Protein AF-A0A847JIU9-F1 (afdb_monomer)

Sequence (195 aa):
MNSVSHPELTGSNLGQPSFSEEHGSDPTITIWVDADSLPKDIRPMLIRRAMAKRKYDGVTILVRFVASQNLLEIPGDYLILVQPGEGAADLYIETHAEQNDIAITRDIPLAERLLAHSVNPMNDRGDIFTAENISERRSLRDAMAYMRDSGIAPPSPKGNLRKPSDIKSFADGLEKLIVQSVRSKRRCLENPPRS

Structure (mmCIF, N/CA/C/O backbone):
data_AF-A0A847JIU9-F1
#
_entry.id   AF-A0A847JIU9-F1
#
loop_
_atom_site.group_PDB
_atom_site.id
_atom_site.type_symbol
_atom_site.label_atom_id
_atom_site.label_alt_id
_atom_site.label_comp_id
_atom_site.label_asym_id
_atom_site.label_entity_id
_atom_site.label_seq_id
_atom_site.pdbx_PDB_ins_code
_atom_site.Cartn_x
_atom_site.Cartn_y
_atom_site.Cartn_z
_atom_site.occupancy
_atom_site.B_iso_or_equiv
_atom_site.auth_seq_id
_atom_site.auth_comp_id
_atom_site.auth_asym_id
_atom_site.auth_atom_id
_atom_site.pdbx_PDB_model_num
ATOM 1 N N . MET A 1 1 ? -40.741 -25.363 75.955 1.00 39.75 1 MET A N 1
ATOM 2 C CA . MET A 1 1 ? -39.523 -24.538 75.834 1.00 39.75 1 MET A CA 1
ATOM 3 C C . MET A 1 1 ? -39.593 -23.824 74.492 1.00 39.75 1 MET A C 1
ATOM 5 O O . MET A 1 1 ? -39.586 -24.509 73.486 1.00 39.75 1 MET A O 1
ATOM 9 N N . ASN A 1 2 ? -39.799 -22.502 74.569 1.00 34.88 2 ASN A N 1
ATOM 10 C CA . ASN A 1 2 ? -39.710 -21.390 73.597 1.00 34.88 2 ASN A CA 1
ATOM 11 C C . ASN A 1 2 ? -40.159 -21.612 72.128 1.00 34.88 2 ASN A C 1
ATOM 13 O O . ASN A 1 2 ? -39.635 -22.486 71.455 1.00 34.88 2 ASN A O 1
ATOM 17 N N . SER A 1 3 ? -41.199 -20.913 71.626 1.00 37.75 3 SER A N 1
ATOM 18 C CA . SER A 1 3 ? -41.192 -19.523 71.072 1.00 37.75 3 SER A CA 1
ATOM 19 C C . SER A 1 3 ? -40.270 -19.419 69.835 1.00 37.75 3 SER A C 1
ATOM 21 O O . SER A 1 3 ? -39.114 -19.794 69.946 1.00 37.75 3 SER A O 1
ATOM 23 N N . VAL A 1 4 ? -40.649 -18.952 68.633 1.00 40.97 4 VAL A N 1
ATOM 24 C CA . VAL A 1 4 ? -41.322 -17.693 68.244 1.00 40.97 4 VAL A CA 1
ATOM 25 C C . VAL A 1 4 ? -41.823 -17.781 66.778 1.00 40.97 4 VAL A C 1
ATOM 27 O O . VAL A 1 4 ? -41.317 -18.561 65.978 1.00 40.97 4 VAL A O 1
ATOM 30 N N . SER A 1 5 ? -42.811 -16.941 66.470 1.00 39.19 5 SER A N 1
ATOM 31 C CA . SER A 1 5 ? -43.418 -16.536 65.193 1.00 39.19 5 SER A CA 1
ATOM 32 C C . SER A 1 5 ? -42.488 -16.091 64.031 1.00 39.19 5 SER A C 1
ATOM 34 O O . SER A 1 5 ? -41.332 -15.744 64.236 1.00 39.19 5 SER A O 1
ATOM 36 N N . HIS A 1 6 ? -43.097 -16.057 62.829 1.00 37.53 6 HIS A N 1
ATOM 37 C CA . HIS A 1 6 ? -42.749 -15.459 61.507 1.00 37.53 6 HIS A CA 1
ATOM 38 C C . HIS A 1 6 ? -42.059 -14.062 61.555 1.00 37.53 6 HIS A C 1
ATOM 40 O O . HIS A 1 6 ? -42.196 -13.424 62.600 1.00 37.53 6 HIS A O 1
ATOM 46 N N . PRO A 1 7 ? -41.424 -13.504 60.475 1.00 43.34 7 PRO A N 1
ATOM 47 C CA . PRO A 1 7 ? -41.878 -13.530 59.064 1.00 43.34 7 PRO A CA 1
ATOM 48 C C . PRO A 1 7 ? -40.804 -13.465 57.938 1.00 43.34 7 PRO A C 1
ATOM 50 O O . PRO A 1 7 ? -39.599 -13.522 58.165 1.00 43.34 7 PRO A O 1
ATOM 53 N N . GLU A 1 8 ? -41.322 -13.367 56.706 1.00 38.94 8 GLU A N 1
ATOM 54 C CA . GLU A 1 8 ? -40.678 -13.086 55.417 1.00 38.94 8 GLU A CA 1
ATOM 55 C C . GLU A 1 8 ? -39.525 -12.071 55.461 1.00 38.94 8 GLU A C 1
ATOM 57 O O . GLU A 1 8 ? -39.635 -10.993 56.046 1.00 38.94 8 GLU A O 1
ATOM 62 N N . LEU A 1 9 ? -38.461 -12.374 54.711 1.00 41.31 9 LEU A N 1
ATOM 63 C CA . LEU A 1 9 ? -37.493 -11.387 54.245 1.00 41.31 9 LEU A CA 1
ATOM 64 C C . LEU A 1 9 ? -37.367 -11.490 52.725 1.00 41.31 9 LEU A C 1
ATOM 66 O O . LEU A 1 9 ? -36.702 -12.364 52.171 1.00 41.31 9 LEU A O 1
ATOM 70 N N . THR A 1 10 ? -38.036 -10.546 52.074 1.00 41.38 10 THR A N 1
ATOM 71 C CA . THR A 1 10 ? -37.793 -10.067 50.717 1.00 41.38 10 THR A CA 1
ATOM 72 C C . THR A 1 10 ? -36.315 -9.721 50.535 1.00 41.38 10 THR A C 1
ATOM 74 O O . THR A 1 10 ? -35.844 -8.685 51.003 1.00 41.38 10 THR A O 1
ATOM 77 N N . GLY A 1 11 ? -35.584 -10.598 49.850 1.00 39.41 11 GLY A N 1
ATOM 78 C CA . GLY A 1 11 ? -34.228 -10.350 49.376 1.00 39.41 11 GLY A CA 1
ATOM 79 C C . GLY A 1 11 ? -34.267 -9.721 47.989 1.00 39.41 11 GLY A C 1
ATOM 80 O O . GLY A 1 11 ? -34.476 -10.402 46.990 1.00 39.41 11 GLY A O 1
ATOM 81 N N . SER A 1 12 ? -34.074 -8.410 47.949 1.00 39.12 12 SER A N 1
ATOM 82 C CA . SER A 1 12 ? -33.773 -7.598 46.774 1.00 39.12 12 SER A CA 1
ATOM 83 C C . SER A 1 12 ? -32.672 -8.228 45.913 1.00 39.12 12 SER A C 1
ATOM 85 O O . SER A 1 12 ? -31.503 -8.220 46.302 1.00 39.12 12 SER A O 1
ATOM 87 N N . ASN A 1 13 ? -33.032 -8.739 44.732 1.00 37.09 13 ASN A N 1
ATOM 88 C CA . ASN A 1 13 ? -32.060 -9.072 43.696 1.00 37.09 13 ASN A CA 1
ATOM 89 C C . ASN A 1 13 ? -31.581 -7.756 43.069 1.00 37.09 13 ASN A C 1
ATOM 91 O O . ASN A 1 13 ? -32.227 -7.180 42.193 1.00 37.09 13 ASN A O 1
ATOM 95 N N . LEU A 1 14 ? -30.499 -7.235 43.649 1.00 42.84 14 LEU A N 1
ATOM 96 C CA . LEU A 1 14 ? -29.694 -6.139 43.134 1.00 42.84 14 LEU A CA 1
ATOM 97 C C . LEU A 1 14 ? -29.387 -6.393 41.658 1.00 42.84 14 LEU A C 1
ATOM 99 O O . LEU A 1 14 ? -28.899 -7.462 41.297 1.00 42.84 14 LEU A O 1
ATOM 103 N N . GLY A 1 15 ? -29.700 -5.396 40.830 1.00 37.78 15 GLY A N 1
ATOM 104 C CA . GLY A 1 15 ? -29.506 -5.433 39.391 1.00 37.78 15 GLY A CA 1
ATOM 105 C C . GLY A 1 15 ? -28.130 -5.970 39.025 1.00 37.78 15 GLY A C 1
ATOM 106 O O . GLY A 1 15 ? -27.103 -5.390 39.378 1.00 37.78 15 GLY A O 1
ATOM 107 N N . GLN A 1 16 ? -28.127 -7.077 38.290 1.00 34.22 16 GLN A N 1
ATOM 108 C CA . GLN A 1 16 ? -26.972 -7.445 37.495 1.00 34.22 16 GLN A CA 1
ATOM 109 C C . GLN A 1 16 ? -26.733 -6.302 36.504 1.00 34.22 16 GLN A C 1
ATOM 111 O O . GLN A 1 16 ? -27.664 -5.935 35.782 1.00 34.22 16 GLN A O 1
ATOM 116 N N . PRO A 1 17 ? -25.532 -5.710 36.445 1.00 34.75 17 PRO A N 1
ATOM 117 C CA . PRO A 1 17 ? -25.212 -4.849 35.331 1.00 34.75 17 PRO A CA 1
ATOM 118 C C . PRO A 1 17 ? -25.135 -5.753 34.101 1.00 34.75 17 PRO A C 1
ATOM 120 O O . PRO A 1 17 ? -24.231 -6.578 33.967 1.00 34.75 17 PRO A O 1
ATOM 123 N N . SER A 1 18 ? -26.120 -5.623 33.216 1.00 34.16 18 SER A N 1
ATOM 124 C CA . SER A 1 18 ? -26.058 -6.152 31.861 1.00 34.16 18 SER A CA 1
ATOM 125 C C . SER A 1 18 ? -24.989 -5.369 31.100 1.00 34.16 18 SER A C 1
ATOM 127 O O . SER A 1 18 ? -25.291 -4.442 30.351 1.00 34.16 18 SER A O 1
ATOM 129 N N . PHE A 1 19 ? -23.723 -5.710 31.323 1.00 33.06 19 PHE A N 1
ATOM 130 C CA . PHE A 1 19 ? -22.672 -5.404 30.367 1.00 33.06 19 PHE A CA 1
ATOM 131 C C . PHE A 1 19 ? -22.804 -6.421 29.240 1.00 33.06 19 PHE A C 1
ATOM 133 O O . PHE A 1 19 ? -22.197 -7.488 29.250 1.00 33.06 19 PHE A O 1
ATOM 140 N N . SER A 1 20 ? -23.653 -6.094 28.271 1.00 35.84 20 SER A N 1
ATOM 141 C CA . SER A 1 20 ? -23.476 -6.589 26.915 1.00 35.84 20 SER A CA 1
ATOM 142 C C . SER A 1 20 ? -22.189 -5.960 26.381 1.00 35.84 20 SER A C 1
ATOM 144 O O . SER A 1 20 ? -22.215 -4.909 25.741 1.00 35.84 20 SER A O 1
ATOM 146 N N . GLU A 1 21 ? -21.046 -6.561 26.714 1.00 39.22 21 GLU A N 1
ATOM 147 C CA . GLU A 1 21 ? -19.808 -6.348 25.974 1.00 39.22 21 GLU A CA 1
ATOM 148 C C . GLU A 1 21 ? -19.991 -6.982 24.596 1.00 39.22 21 GLU A C 1
ATOM 150 O O . GLU A 1 21 ? -19.596 -8.115 24.330 1.00 39.22 21 GLU A O 1
ATOM 155 N N . GLU A 1 22 ? -20.619 -6.231 23.694 1.00 40.66 22 GLU A N 1
ATOM 156 C CA . GLU A 1 22 ? -20.353 -6.409 22.279 1.00 40.66 22 GLU A CA 1
ATOM 157 C C . GLU A 1 22 ? -18.907 -5.969 22.043 1.00 40.66 22 GLU A C 1
ATOM 159 O O . GLU A 1 22 ? -18.617 -4.814 21.735 1.00 40.66 22 GLU A O 1
ATOM 164 N N . HIS A 1 23 ? -17.963 -6.891 22.229 1.00 40.72 23 HIS A N 1
ATOM 165 C CA . HIS A 1 23 ? -16.624 -6.753 21.672 1.00 40.72 23 HIS A CA 1
ATOM 166 C C . HIS A 1 23 ? -16.714 -6.912 20.150 1.00 40.72 23 HIS A C 1
ATOM 168 O O . HIS A 1 23 ? -16.266 -7.902 19.574 1.00 40.72 23 HIS A O 1
ATOM 174 N N . GLY A 1 24 ? -17.321 -5.922 19.491 1.00 50.91 24 GLY A N 1
ATOM 175 C CA . GLY A 1 24 ? -17.112 -5.697 18.072 1.00 50.91 24 GLY A CA 1
ATOM 176 C C . GLY A 1 24 ? -15.619 -5.478 17.872 1.00 50.91 24 GLY A C 1
ATOM 177 O O . GLY A 1 24 ? -15.030 -4.601 18.501 1.00 50.91 24 GLY A O 1
ATOM 178 N N . SER A 1 25 ? -14.989 -6.325 17.060 1.00 72.38 25 SER A N 1
ATOM 179 C CA . SER A 1 25 ? -13.581 -6.191 16.692 1.00 72.38 25 SER A CA 1
ATOM 180 C C . SER A 1 25 ? -13.276 -4.743 16.310 1.00 72.38 25 SER A C 1
ATOM 182 O O . SER A 1 25 ? -13.985 -4.185 15.468 1.00 72.38 25 SER A O 1
ATOM 184 N N . ASP A 1 26 ? -12.239 -4.150 16.915 1.00 81.94 26 ASP A N 1
ATOM 185 C CA . ASP 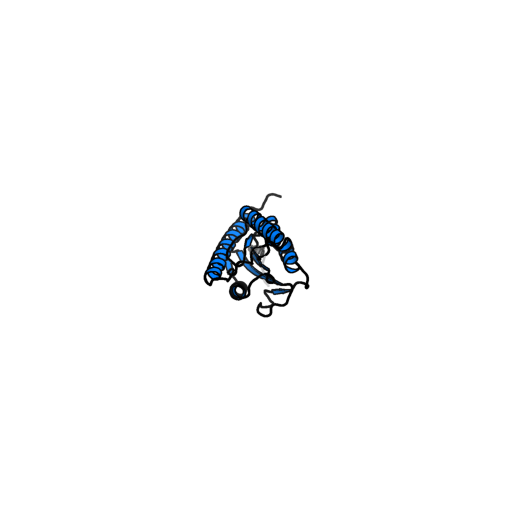A 1 26 ? -11.808 -2.786 16.600 1.00 81.94 26 ASP A CA 1
ATOM 186 C C . ASP A 1 26 ? -11.764 -2.584 15.073 1.00 81.94 26 ASP A C 1
ATOM 188 O O . ASP A 1 26 ? -11.176 -3.416 14.363 1.00 81.94 26 ASP A O 1
ATOM 192 N N . PRO A 1 27 ? -12.350 -1.495 14.541 1.00 92.69 27 PRO A N 1
ATOM 193 C CA . PRO A 1 27 ? -12.358 -1.266 13.108 1.00 92.69 27 PRO A CA 1
ATOM 194 C C . PRO A 1 27 ? -10.926 -1.233 12.591 1.00 92.69 27 PRO A C 1
ATOM 196 O O . PRO A 1 27 ? -10.038 -0.633 13.201 1.00 92.69 27 PRO A O 1
ATOM 199 N N . THR A 1 28 ? -10.696 -1.900 11.468 1.00 95.50 28 THR A N 1
ATOM 200 C CA . THR A 1 28 ? -9.354 -2.108 10.929 1.00 95.50 28 THR A CA 1
ATOM 201 C C . THR A 1 28 ? -9.274 -1.625 9.484 1.00 95.50 28 THR A C 1
ATOM 203 O O . THR A 1 28 ? -10.255 -1.691 8.742 1.00 95.50 28 THR A O 1
ATOM 206 N N . ILE A 1 29 ? -8.103 -1.106 9.119 1.00 97.31 29 ILE A N 1
ATOM 207 C CA . ILE A 1 29 ? -7.673 -0.842 7.744 1.00 97.31 29 ILE A CA 1
ATOM 208 C C . ILE A 1 29 ? -6.397 -1.641 7.515 1.00 97.31 29 ILE A C 1
ATOM 210 O O . ILE A 1 29 ? -5.443 -1.538 8.297 1.00 97.31 29 ILE A O 1
ATOM 214 N N . THR A 1 30 ? -6.366 -2.409 6.435 1.00 98.12 30 THR A N 1
ATOM 215 C CA . THR A 1 30 ? -5.182 -3.157 6.024 1.00 98.12 30 THR A CA 1
ATOM 216 C C . THR A 1 30 ? -4.451 -2.409 4.915 1.00 98.12 30 THR A C 1
ATOM 218 O O . THR A 1 30 ? -5.036 -1.961 3.933 1.00 98.12 30 THR A O 1
ATOM 221 N N . ILE A 1 31 ? -3.140 -2.260 5.084 1.00 98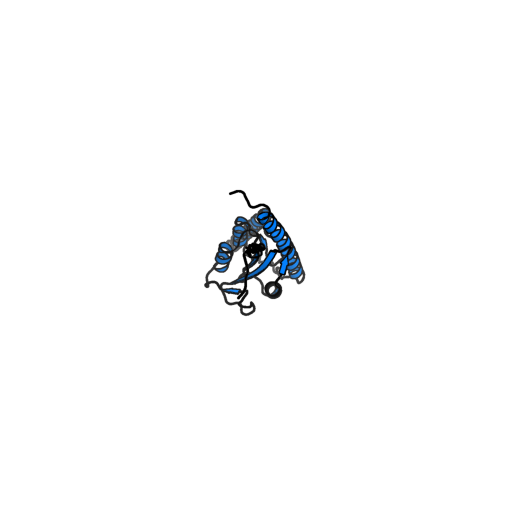.31 31 ILE A N 1
ATOM 222 C CA . ILE A 1 31 ? -2.211 -1.840 4.041 1.00 98.31 31 ILE A CA 1
ATOM 223 C C . ILE A 1 31 ? -1.678 -3.113 3.384 1.00 98.31 31 ILE A C 1
ATOM 225 O O . ILE A 1 31 ? -0.809 -3.793 3.940 1.00 98.31 31 ILE A O 1
ATOM 229 N N . TRP A 1 32 ? -2.206 -3.422 2.209 1.00 98.50 32 TRP A N 1
ATOM 230 C CA . TRP A 1 32 ? -1.764 -4.504 1.343 1.00 98.50 32 TRP A CA 1
ATOM 231 C C . TRP A 1 32 ? -0.548 -4.058 0.540 1.00 98.50 32 TRP A C 1
ATOM 233 O O . TRP A 1 32 ? -0.571 -3.028 -0.126 1.00 98.50 32 TRP A O 1
ATOM 243 N N . VAL A 1 33 ? 0.540 -4.812 0.608 1.00 98.06 33 VAL A N 1
ATOM 244 C CA . VAL A 1 33 ? 1.786 -4.495 -0.087 1.00 98.06 33 VAL A CA 1
ATOM 245 C C . VAL A 1 33 ? 2.062 -5.597 -1.094 1.00 98.06 33 VAL A C 1
ATOM 247 O O . VAL A 1 33 ? 2.389 -6.713 -0.698 1.00 98.06 33 VAL A O 1
ATOM 250 N N . ASP A 1 34 ? 1.972 -5.274 -2.382 1.00 96.81 34 ASP A N 1
ATOM 251 C CA . ASP A 1 34 ? 2.469 -6.127 -3.461 1.00 96.81 34 ASP A CA 1
ATOM 252 C C . ASP A 1 34 ? 4.003 -6.134 -3.392 1.00 96.81 34 ASP A C 1
ATOM 254 O O . ASP A 1 34 ? 4.698 -5.206 -3.821 1.00 96.81 34 ASP A O 1
ATOM 258 N N . ALA A 1 35 ? 4.539 -7.165 -2.743 1.00 93.81 35 ALA A N 1
ATOM 259 C CA . ALA A 1 35 ? 5.955 -7.256 -2.439 1.00 93.81 35 ALA A CA 1
ATOM 260 C C . ALA A 1 35 ? 6.784 -7.752 -3.634 1.00 93.81 35 ALA A C 1
ATOM 262 O O . ALA A 1 35 ? 8.003 -7.542 -3.643 1.00 93.81 35 ALA A O 1
ATOM 263 N N . ASP A 1 36 ? 6.140 -8.329 -4.652 1.00 89.38 36 ASP A N 1
ATOM 264 C CA . ASP A 1 36 ? 6.787 -8.736 -5.901 1.00 89.38 36 ASP A CA 1
ATOM 265 C C . ASP A 1 36 ? 7.152 -7.504 -6.743 1.00 89.38 36 ASP A C 1
ATOM 267 O O . ASP A 1 36 ? 8.227 -7.458 -7.352 1.00 89.38 36 ASP A O 1
ATOM 271 N N . SER A 1 37 ? 6.329 -6.447 -6.701 1.00 86.75 37 SER A N 1
ATOM 272 C CA . SER A 1 37 ? 6.648 -5.178 -7.362 1.00 86.75 37 SER A CA 1
ATOM 273 C C . SER A 1 37 ? 7.385 -4.165 -6.471 1.00 86.75 37 SER A C 1
ATOM 275 O O . SER A 1 37 ? 7.972 -3.215 -6.998 1.00 86.75 37 SER A O 1
ATOM 277 N N . LEU A 1 38 ? 7.452 -4.338 -5.147 1.00 90.31 38 LEU A N 1
ATOM 278 C CA . LEU A 1 38 ? 8.038 -3.334 -4.248 1.00 90.31 38 LEU A CA 1
ATOM 279 C C . LEU A 1 38 ? 9.587 -3.312 -4.244 1.00 90.31 38 LEU A C 1
ATOM 281 O O . LEU A 1 38 ? 10.224 -4.329 -3.937 1.00 90.31 38 LEU A O 1
ATOM 285 N N . PRO A 1 39 ? 10.234 -2.145 -4.445 1.00 89.62 39 PRO A N 1
ATOM 286 C CA . PRO A 1 39 ? 11.687 -2.025 -4.328 1.00 89.62 39 PRO A CA 1
ATOM 287 C C . PRO A 1 39 ? 12.237 -2.242 -2.918 1.00 89.62 39 PRO A C 1
ATOM 289 O O . PRO A 1 39 ? 11.610 -1.906 -1.913 1.00 89.62 39 PRO A O 1
ATOM 292 N N . LYS A 1 40 ? 13.469 -2.757 -2.856 1.00 88.69 40 LYS A N 1
ATOM 293 C CA . LYS A 1 40 ? 14.130 -3.176 -1.609 1.00 88.69 40 LYS A CA 1
ATOM 294 C C . LYS A 1 40 ? 14.320 -2.058 -0.588 1.00 88.69 40 LYS A C 1
ATOM 296 O O . LYS A 1 40 ? 14.337 -2.330 0.603 1.00 88.69 40 LYS A O 1
ATOM 301 N N . ASP A 1 41 ? 14.468 -0.818 -1.031 1.00 89.25 41 ASP A N 1
ATOM 302 C CA . ASP A 1 41 ? 14.795 0.312 -0.163 1.00 89.25 41 ASP A CA 1
ATOM 303 C C . ASP A 1 41 ? 13.582 0.868 0.612 1.00 89.25 41 ASP A C 1
ATOM 305 O O . ASP A 1 41 ? 13.753 1.448 1.682 1.00 89.25 41 ASP A O 1
ATOM 309 N N . ILE A 1 42 ? 12.355 0.614 0.137 1.00 91.50 42 ILE A N 1
ATOM 310 C CA . ILE A 1 42 ? 11.111 0.987 0.835 1.00 91.50 42 ILE A CA 1
ATOM 311 C C . ILE A 1 42 ? 10.686 -0.086 1.854 1.00 91.50 42 ILE A C 1
ATOM 313 O O . ILE A 1 42 ? 10.058 0.232 2.870 1.00 91.50 42 ILE A O 1
ATOM 317 N N . ARG A 1 43 ? 11.075 -1.354 1.637 1.00 92.88 43 ARG A N 1
ATOM 318 C CA . ARG A 1 43 ? 10.712 -2.495 2.503 1.00 92.88 43 ARG A CA 1
ATOM 319 C C . ARG A 1 43 ? 10.998 -2.246 3.992 1.00 92.88 43 ARG A C 1
ATOM 321 O O . ARG A 1 43 ? 10.070 -2.431 4.778 1.00 92.88 43 ARG A O 1
ATOM 328 N N . PRO A 1 44 ? 12.183 -1.756 4.421 1.00 93.94 44 PRO A N 1
ATOM 329 C CA . PRO A 1 44 ? 12.472 -1.551 5.843 1.00 93.94 44 PRO A CA 1
ATOM 330 C C . PRO A 1 44 ? 11.502 -0.585 6.530 1.00 93.94 44 PRO A C 1
ATOM 332 O O . PRO A 1 44 ? 11.169 -0.763 7.703 1.00 93.94 44 PRO A O 1
ATOM 335 N N . MET A 1 45 ? 11.031 0.435 5.808 1.00 94.31 45 MET A N 1
ATOM 336 C CA . MET A 1 45 ? 10.081 1.407 6.343 1.00 94.31 45 MET A CA 1
ATOM 337 C C . MET A 1 45 ? 8.706 0.768 6.577 1.00 94.31 45 MET A C 1
ATOM 339 O O . MET A 1 45 ? 8.111 0.961 7.639 1.00 94.31 45 MET A O 1
ATOM 343 N N . LEU A 1 46 ? 8.220 -0.022 5.614 1.00 95.88 46 LEU A N 1
ATOM 344 C CA . LEU A 1 46 ? 6.948 -0.735 5.734 1.00 95.88 46 LEU A CA 1
ATOM 345 C C . LEU A 1 46 ? 7.017 -1.854 6.780 1.00 95.88 46 LEU A C 1
ATOM 347 O O . LEU A 1 46 ? 6.078 -1.993 7.554 1.00 95.88 46 LEU A O 1
ATOM 351 N N . ILE A 1 47 ? 8.136 -2.584 6.878 1.00 95.88 47 ILE A N 1
ATOM 352 C CA . ILE A 1 47 ? 8.353 -3.604 7.919 1.00 95.88 47 ILE A CA 1
ATOM 353 C C . ILE A 1 47 ? 8.298 -2.953 9.302 1.00 95.88 47 ILE A C 1
ATOM 355 O O . ILE A 1 47 ? 7.558 -3.404 10.174 1.00 95.88 47 ILE A O 1
ATOM 359 N N . ARG A 1 48 ? 9.005 -1.832 9.500 1.00 95.50 48 ARG A N 1
ATOM 360 C CA . ARG A 1 48 ? 8.946 -1.081 10.763 1.00 95.50 48 ARG A CA 1
ATOM 361 C C . ARG A 1 48 ? 7.520 -0.642 11.094 1.00 95.50 48 ARG A C 1
ATOM 363 O O . ARG A 1 48 ? 7.126 -0.692 12.256 1.00 95.50 48 ARG A O 1
ATOM 370 N N . ARG A 1 49 ? 6.746 -0.211 10.091 1.00 95.12 49 ARG A N 1
ATOM 371 C CA . ARG A 1 49 ? 5.335 0.150 10.278 1.00 95.12 49 ARG A CA 1
ATOM 372 C C . ARG A 1 49 ? 4.471 -1.068 10.617 1.00 95.12 49 ARG A C 1
ATOM 374 O O . ARG A 1 49 ? 3.633 -0.941 11.495 1.00 95.12 49 ARG A O 1
ATOM 381 N N . ALA A 1 50 ? 4.703 -2.223 9.996 1.00 95.38 50 ALA A N 1
ATOM 382 C CA . ALA A 1 50 ? 3.999 -3.473 10.292 1.00 95.38 50 ALA A CA 1
ATOM 383 C C . ALA A 1 50 ? 4.213 -3.929 11.745 1.00 95.38 50 ALA A C 1
ATOM 385 O O . ALA A 1 50 ? 3.274 -4.341 12.424 1.00 95.38 50 ALA A O 1
ATOM 386 N N . MET A 1 51 ? 5.447 -3.792 12.234 1.00 94.62 51 MET A N 1
ATOM 387 C CA . MET A 1 51 ? 5.822 -4.126 13.610 1.00 94.62 51 MET A CA 1
ATOM 388 C C . MET A 1 51 ? 5.276 -3.129 14.637 1.00 94.62 51 MET A C 1
ATOM 390 O O . MET A 1 51 ? 4.990 -3.490 15.779 1.00 94.62 51 MET A O 1
ATOM 394 N N . ALA A 1 52 ? 5.113 -1.867 14.243 1.00 91.75 52 ALA A N 1
ATOM 395 C CA . ALA A 1 52 ? 4.539 -0.838 15.091 1.00 91.75 52 ALA A CA 1
ATOM 396 C C . ALA A 1 52 ? 3.008 -0.900 15.036 1.00 91.75 52 ALA A C 1
ATOM 398 O O . ALA A 1 52 ? 2.388 -0.270 14.181 1.00 91.75 52 ALA A O 1
ATOM 399 N N . LYS A 1 53 ? 2.384 -1.607 15.987 1.00 85.88 53 LYS A N 1
ATOM 400 C CA . LYS A 1 53 ? 0.925 -1.552 16.164 1.00 85.88 53 LYS A CA 1
ATOM 401 C C . LYS A 1 53 ? 0.496 -0.097 16.368 1.00 85.88 53 LYS A C 1
ATOM 403 O O . LYS A 1 53 ? 0.874 0.532 17.356 1.00 85.88 53 LYS A O 1
ATOM 408 N N . ARG A 1 54 ? -0.272 0.442 15.421 1.00 90.88 54 ARG A N 1
ATOM 409 C CA . ARG A 1 54 ? -0.757 1.825 15.442 1.00 90.88 54 ARG A CA 1
ATOM 410 C C . ARG A 1 54 ? -2.269 1.854 15.327 1.00 90.88 54 ARG A C 1
ATOM 412 O O . ARG A 1 54 ? -2.857 1.091 14.561 1.00 90.88 54 ARG A O 1
ATOM 419 N N . LYS A 1 55 ? -2.865 2.781 16.069 1.00 92.81 55 LYS A N 1
ATOM 420 C CA . LYS A 1 55 ? -4.267 3.153 15.942 1.00 92.81 55 LYS A CA 1
ATOM 421 C C . LYS A 1 55 ? -4.363 4.619 15.546 1.00 92.81 55 LYS A C 1
ATOM 423 O O . LYS A 1 55 ? -3.579 5.437 16.022 1.00 92.81 55 LYS A O 1
ATOM 428 N N . TYR A 1 56 ? -5.326 4.922 14.695 1.00 93.88 56 TYR A N 1
ATOM 429 C CA . TYR A 1 56 ? -5.653 6.261 14.234 1.00 93.88 56 TYR A CA 1
ATOM 430 C C . TYR A 1 56 ? -7.130 6.475 14.505 1.00 93.88 56 TYR A C 1
ATOM 432 O O . TYR A 1 56 ? -7.961 5.781 13.926 1.00 93.88 56 TYR A O 1
ATOM 440 N N . ASP A 1 57 ? -7.456 7.381 15.424 1.00 91.38 57 ASP A N 1
ATOM 441 C CA . ASP A 1 57 ? -8.841 7.679 15.797 1.00 91.38 57 ASP A CA 1
ATOM 442 C C . ASP A 1 57 ? -9.687 6.426 16.114 1.00 91.38 57 ASP A C 1
ATOM 444 O O . ASP A 1 57 ? -10.835 6.307 15.694 1.00 91.38 57 ASP A O 1
ATOM 448 N N . GLY A 1 58 ? -9.094 5.459 16.822 1.00 92.12 58 GLY A N 1
ATOM 449 C CA . GLY A 1 58 ? -9.738 4.187 17.173 1.00 92.12 58 GLY A CA 1
ATOM 450 C C . GLY A 1 58 ? -9.673 3.097 16.094 1.00 92.12 58 GLY A C 1
ATOM 451 O O . GLY A 1 58 ? -9.976 1.949 16.396 1.00 92.12 58 GLY A O 1
ATOM 452 N N . VAL A 1 59 ? -9.212 3.408 14.878 1.00 95.06 59 VAL A N 1
ATOM 453 C CA . VAL A 1 59 ? -9.033 2.438 13.786 1.00 95.06 59 VAL A CA 1
ATOM 454 C C . VAL A 1 59 ? -7.633 1.831 13.833 1.00 95.06 59 VAL A C 1
ATOM 456 O O . VAL A 1 59 ? -6.634 2.552 13.828 1.00 95.06 59 VAL A O 1
ATOM 459 N N . THR A 1 60 ? -7.541 0.505 13.862 1.00 96.19 60 THR A N 1
ATOM 460 C CA . THR A 1 60 ? -6.270 -0.228 13.823 1.00 96.19 60 THR A CA 1
ATOM 461 C C . THR A 1 60 ? -5.722 -0.278 12.401 1.00 96.19 60 THR A C 1
ATOM 463 O O . THR A 1 60 ? -6.456 -0.559 11.458 1.00 96.19 60 THR A O 1
ATOM 466 N N . ILE A 1 61 ? -4.418 -0.038 12.242 1.00 96.75 61 ILE A N 1
ATOM 467 C CA . ILE A 1 61 ? -3.733 -0.179 10.953 1.00 96.75 61 ILE A CA 1
ATOM 468 C C . ILE A 1 61 ? -2.918 -1.466 10.953 1.00 96.75 61 ILE A C 1
ATOM 470 O O . ILE A 1 61 ? -2.011 -1.634 11.773 1.00 96.75 61 ILE A O 1
ATOM 474 N N . LEU A 1 62 ? -3.221 -2.356 10.013 1.00 97.00 62 LEU A N 1
ATOM 475 C CA . LEU A 1 62 ? -2.434 -3.553 9.736 1.00 97.00 62 LEU A CA 1
ATOM 476 C C . LEU A 1 62 ? -1.611 -3.351 8.468 1.00 97.00 62 LEU A C 1
ATOM 478 O O . LEU A 1 62 ? -1.998 -2.609 7.575 1.00 97.00 62 LEU A O 1
ATOM 482 N N . VAL A 1 63 ? -0.471 -4.029 8.380 1.00 97.69 63 VAL A N 1
ATOM 483 C CA . VAL A 1 63 ? 0.328 -4.102 7.151 1.00 97.69 63 VAL A CA 1
ATOM 484 C C . VAL A 1 63 ? 0.526 -5.573 6.817 1.00 97.69 63 VAL A C 1
ATOM 486 O O . VAL A 1 63 ? 0.874 -6.367 7.701 1.00 97.69 63 VAL A O 1
ATOM 489 N N . ARG A 1 64 ? 0.274 -5.937 5.560 1.00 97.94 64 ARG A N 1
ATOM 490 C CA . ARG A 1 64 ? 0.433 -7.293 5.033 1.00 97.94 64 ARG A CA 1
ATOM 491 C C . ARG A 1 64 ? 1.169 -7.239 3.707 1.00 97.94 64 ARG A C 1
ATOM 493 O O . ARG A 1 64 ? 0.744 -6.554 2.784 1.00 97.94 64 ARG A O 1
ATOM 500 N N . PHE A 1 65 ? 2.278 -7.957 3.633 1.00 98.06 65 PHE A N 1
ATOM 501 C CA . PHE A 1 65 ? 3.043 -8.151 2.414 1.00 98.06 65 PHE A CA 1
ATOM 502 C C . PHE A 1 65 ? 2.539 -9.400 1.718 1.00 98.06 65 PHE A C 1
ATOM 504 O O . PHE A 1 65 ? 2.408 -10.434 2.361 1.00 98.06 65 PHE A O 1
ATOM 511 N N . VAL A 1 66 ? 2.280 -9.311 0.422 1.00 97.81 66 VAL A N 1
ATOM 512 C CA . VAL A 1 66 ? 1.854 -10.438 -0.404 1.00 97.81 66 VAL A CA 1
ATOM 513 C C . VAL A 1 66 ? 2.929 -10.670 -1.455 1.00 97.81 66 VAL A C 1
ATOM 515 O O . VAL A 1 66 ? 3.319 -9.733 -2.151 1.00 97.81 66 VAL A O 1
ATOM 518 N N . ALA A 1 67 ? 3.443 -11.894 -1.532 1.00 95.62 67 ALA A N 1
ATOM 519 C CA . ALA A 1 67 ? 4.516 -12.258 -2.453 1.00 95.62 67 ALA A CA 1
ATOM 520 C C . ALA A 1 67 ? 4.301 -13.669 -3.001 1.00 95.62 67 ALA A C 1
ATOM 522 O O . ALA A 1 67 ? 3.877 -14.561 -2.263 1.00 95.62 67 ALA A O 1
ATOM 523 N N . SER A 1 68 ? 4.650 -13.890 -4.267 1.00 93.12 68 SER A N 1
ATOM 524 C CA . SER A 1 68 ? 4.699 -15.226 -4.885 1.00 93.12 68 SER A CA 1
ATOM 525 C C . SER A 1 68 ? 5.991 -15.989 -4.569 1.00 93.12 68 SER A C 1
ATOM 527 O O . SER A 1 68 ? 6.117 -17.178 -4.866 1.00 93.12 68 SER A O 1
ATOM 529 N N . GLN A 1 69 ? 6.967 -15.310 -3.959 1.00 89.56 69 GLN A N 1
ATOM 530 C CA . GLN A 1 69 ? 8.251 -15.869 -3.546 1.00 89.56 69 GLN A CA 1
ATOM 531 C C . GLN A 1 69 ? 8.554 -15.519 -2.091 1.00 89.56 69 GLN A C 1
ATOM 533 O O . GLN A 1 69 ? 8.139 -14.482 -1.577 1.00 89.56 69 GLN A O 1
ATOM 538 N N . ASN A 1 70 ? 9.310 -16.386 -1.416 1.00 87.38 70 ASN A N 1
ATOM 539 C CA . ASN A 1 70 ? 9.680 -16.151 -0.026 1.00 87.38 70 ASN A CA 1
ATOM 540 C C . ASN A 1 70 ? 10.698 -15.001 0.077 1.00 87.38 70 ASN A C 1
ATOM 542 O O . ASN A 1 70 ? 11.792 -15.074 -0.486 1.00 87.38 70 ASN A O 1
ATOM 546 N N . LEU A 1 71 ? 10.337 -13.955 0.820 1.00 88.69 71 LEU A N 1
ATOM 547 C CA . LEU A 1 71 ? 11.155 -12.769 1.062 1.00 88.69 71 LEU A CA 1
ATOM 548 C C . LEU A 1 71 ? 11.663 -12.791 2.505 1.00 88.69 71 LEU A C 1
ATOM 550 O O . LEU A 1 71 ? 10.990 -12.308 3.412 1.00 88.69 71 LEU A O 1
ATOM 554 N N . LEU A 1 72 ? 12.857 -13.354 2.709 1.00 90.00 72 LEU A N 1
ATOM 555 C CA . LEU A 1 72 ? 13.425 -13.634 4.037 1.00 90.00 72 LEU A CA 1
ATOM 556 C C . LEU A 1 72 ? 13.602 -12.391 4.923 1.00 90.00 72 LEU A C 1
ATOM 558 O O . LEU A 1 72 ? 13.669 -12.516 6.143 1.00 90.00 72 LEU A O 1
ATOM 562 N N . GLU A 1 73 ? 13.698 -11.196 4.338 1.00 92.50 73 GLU A N 1
ATOM 563 C CA . GLU A 1 73 ? 13.773 -9.952 5.105 1.00 92.50 73 GLU A CA 1
ATOM 564 C C . GLU A 1 73 ? 12.434 -9.520 5.730 1.00 92.50 73 GLU A C 1
ATOM 566 O O . GLU A 1 73 ? 12.431 -8.662 6.615 1.00 92.50 73 GLU A O 1
ATOM 571 N N . ILE A 1 74 ? 11.305 -10.079 5.280 1.00 93.38 74 ILE A N 1
ATOM 572 C CA . ILE A 1 74 ? 9.972 -9.779 5.808 1.00 93.38 74 ILE A CA 1
ATOM 573 C C . ILE A 1 74 ? 9.627 -10.835 6.866 1.00 93.38 74 ILE A C 1
ATOM 575 O O . ILE A 1 74 ? 9.588 -12.023 6.546 1.00 93.38 74 ILE A O 1
ATOM 579 N N . PRO A 1 75 ? 9.345 -10.445 8.124 1.00 94.44 75 PRO A N 1
ATOM 580 C CA . PRO A 1 75 ? 8.942 -11.410 9.141 1.00 94.44 75 PRO A CA 1
ATOM 581 C C . PRO A 1 75 ? 7.653 -12.145 8.749 1.00 94.44 75 PRO A C 1
ATOM 583 O O . PRO A 1 75 ? 6.712 -11.522 8.251 1.00 94.44 75 PRO A O 1
ATOM 586 N N . GLY A 1 76 ? 7.599 -13.452 9.027 1.00 93.69 76 GLY A N 1
ATOM 587 C CA . GLY A 1 76 ? 6.505 -14.337 8.608 1.00 93.69 76 GLY A CA 1
ATOM 588 C C . GLY A 1 76 ? 5.112 -13.877 9.046 1.00 93.69 76 GLY A C 1
ATOM 589 O O . GLY A 1 76 ? 4.172 -13.980 8.270 1.00 93.69 76 GLY A O 1
ATOM 590 N N . ASP A 1 77 ? 4.988 -13.262 10.225 1.00 93.69 77 ASP A N 1
ATOM 591 C CA . ASP A 1 77 ? 3.710 -12.743 10.745 1.00 93.69 77 ASP A CA 1
ATOM 592 C C . ASP A 1 77 ? 3.091 -11.628 9.879 1.00 93.69 77 ASP A C 1
ATOM 594 O O . ASP A 1 77 ? 1.905 -11.310 10.007 1.00 93.69 77 ASP A O 1
ATOM 598 N N . TYR A 1 78 ? 3.890 -11.006 9.007 1.00 96.19 78 TYR A N 1
ATOM 599 C CA . TYR A 1 78 ? 3.453 -9.952 8.090 1.00 96.19 78 TYR A CA 1
ATOM 600 C C . TYR A 1 78 ? 3.498 -10.385 6.624 1.00 96.19 78 TYR A C 1
ATOM 602 O O . TYR A 1 78 ? 3.033 -9.621 5.778 1.00 96.19 78 TYR A O 1
ATOM 610 N N . LEU A 1 79 ? 4.052 -11.562 6.321 1.00 97.00 79 LEU A N 1
ATOM 611 C CA . LEU A 1 79 ? 4.205 -12.084 4.967 1.00 97.00 79 LEU A CA 1
ATOM 612 C C . LEU A 1 79 ? 3.129 -13.128 4.668 1.00 97.00 79 LEU A C 1
ATOM 614 O O . LEU A 1 79 ? 3.040 -14.169 5.310 1.00 97.00 79 LEU A O 1
ATOM 618 N N . ILE A 1 80 ? 2.365 -12.871 3.620 1.00 97.50 80 ILE A N 1
ATOM 619 C CA . ILE A 1 80 ? 1.449 -13.814 3.001 1.00 97.50 80 ILE A CA 1
ATOM 620 C C . ILE A 1 80 ? 2.144 -14.343 1.752 1.00 97.50 80 ILE A C 1
ATOM 622 O O . ILE A 1 80 ? 2.301 -13.635 0.754 1.00 97.50 80 ILE A O 1
ATOM 626 N N . LEU A 1 81 ? 2.583 -15.594 1.833 1.00 96.50 81 LEU A N 1
ATOM 627 C CA . LEU A 1 81 ? 3.178 -16.298 0.708 1.00 96.50 81 LEU A CA 1
ATOM 628 C C . LEU A 1 81 ? 2.065 -16.971 -0.100 1.00 96.50 81 LEU A C 1
ATOM 630 O O . LEU A 1 81 ? 1.399 -17.880 0.397 1.00 96.50 81 LEU A O 1
ATOM 634 N N . VAL A 1 82 ? 1.863 -16.520 -1.335 1.00 95.75 82 VAL A N 1
ATOM 635 C CA . VAL A 1 82 ? 0.908 -17.133 -2.267 1.00 95.75 82 VAL A CA 1
ATOM 636 C C . VAL A 1 82 ? 1.600 -18.188 -3.124 1.00 95.75 82 VAL A C 1
ATOM 638 O O . VAL A 1 82 ? 2.829 -18.247 -3.189 1.00 95.75 82 VAL A O 1
ATOM 641 N N . GLN A 1 83 ? 0.816 -19.048 -3.780 1.00 91.25 83 GLN A N 1
ATOM 642 C CA . GLN A 1 83 ? 1.392 -20.022 -4.704 1.00 91.25 83 GLN A CA 1
ATOM 643 C C . GLN A 1 83 ? 2.140 -19.305 -5.841 1.00 91.25 83 GLN A C 1
ATOM 645 O O . GLN A 1 83 ? 1.634 -18.301 -6.351 1.00 91.25 83 GLN A O 1
ATOM 650 N N . PRO A 1 84 ? 3.315 -19.808 -6.261 1.00 85.12 84 PRO A N 1
ATOM 651 C CA . PRO A 1 84 ? 4.046 -19.234 -7.380 1.00 85.12 84 PRO A CA 1
ATOM 652 C C . PRO A 1 84 ? 3.194 -19.212 -8.652 1.00 85.12 84 PRO A C 1
ATOM 654 O O . PRO A 1 84 ? 2.681 -20.243 -9.086 1.00 85.12 84 PRO A O 1
ATOM 657 N N . GLY A 1 85 ? 3.063 -18.035 -9.255 1.00 83.12 85 GLY A N 1
ATOM 658 C CA . GLY A 1 85 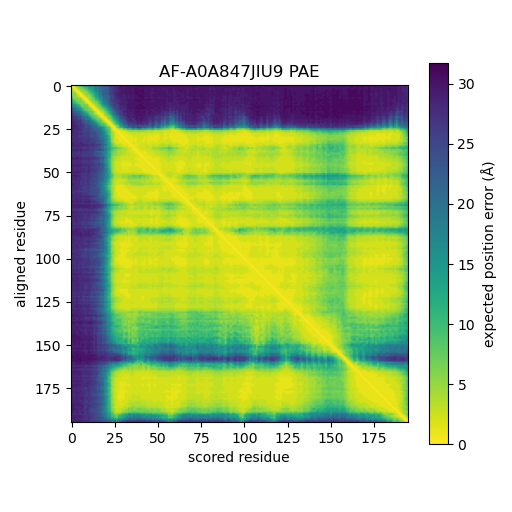? 2.288 -17.827 -10.471 1.00 83.12 85 GLY A CA 1
ATOM 659 C C . GLY A 1 85 ? 2.268 -16.354 -10.855 1.00 83.12 85 GLY A C 1
ATOM 660 O O . GLY A 1 85 ? 2.315 -15.477 -9.990 1.00 83.12 85 GLY A O 1
ATOM 661 N N . GLU A 1 86 ? 2.218 -16.078 -12.155 1.00 84.12 86 GLU A N 1
ATOM 662 C CA . GLU A 1 86 ? 2.061 -14.713 -12.655 1.00 84.12 86 GLU A CA 1
ATOM 663 C C . GLU A 1 86 ? 0.739 -14.124 -12.139 1.00 84.12 86 GLU A C 1
ATOM 665 O O . GLU A 1 86 ? -0.309 -14.758 -12.238 1.00 84.12 86 GLU A O 1
ATOM 670 N N . GLY A 1 87 ? 0.797 -12.941 -11.523 1.00 87.88 87 GLY A N 1
ATOM 671 C CA . GLY A 1 87 ? -0.381 -12.272 -10.958 1.00 87.88 87 GLY A CA 1
ATOM 672 C C . GLY A 1 87 ? -0.986 -12.939 -9.714 1.00 87.88 87 GLY A C 1
ATOM 673 O O . GLY A 1 87 ? -2.075 -12.555 -9.293 1.00 87.88 87 GLY A O 1
ATOM 674 N N . ALA A 1 88 ? -0.320 -13.919 -9.091 1.00 93.69 88 ALA A N 1
ATOM 675 C CA . ALA A 1 88 ? -0.855 -14.576 -7.895 1.00 93.69 88 ALA A CA 1
ATOM 676 C C . ALA A 1 88 ? -1.005 -13.605 -6.707 1.00 93.69 88 ALA A C 1
ATOM 678 O O . ALA A 1 88 ? -1.996 -13.665 -5.976 1.00 93.69 88 ALA A O 1
ATOM 679 N N . ALA A 1 89 ? -0.037 -12.700 -6.521 1.00 95.00 89 ALA A N 1
ATOM 680 C CA . ALA A 1 89 ? -0.097 -11.676 -5.480 1.00 95.00 89 ALA A CA 1
ATOM 681 C C . ALA A 1 89 ? -1.227 -10.671 -5.755 1.00 95.00 89 ALA A C 1
ATOM 683 O O . ALA A 1 89 ? -2.018 -10.378 -4.860 1.00 95.00 89 ALA A O 1
ATOM 684 N N . ASP A 1 90 ? -1.348 -10.220 -7.005 1.00 95.25 90 ASP A N 1
ATOM 685 C CA . ASP A 1 90 ? -2.402 -9.323 -7.481 1.00 95.25 90 ASP A CA 1
ATOM 686 C C . ASP A 1 90 ? -3.793 -9.877 -7.175 1.00 95.25 90 ASP A C 1
ATOM 688 O O . ASP A 1 90 ? -4.605 -9.197 -6.550 1.00 95.25 90 ASP A O 1
ATOM 692 N N . LEU A 1 91 ? -4.044 -1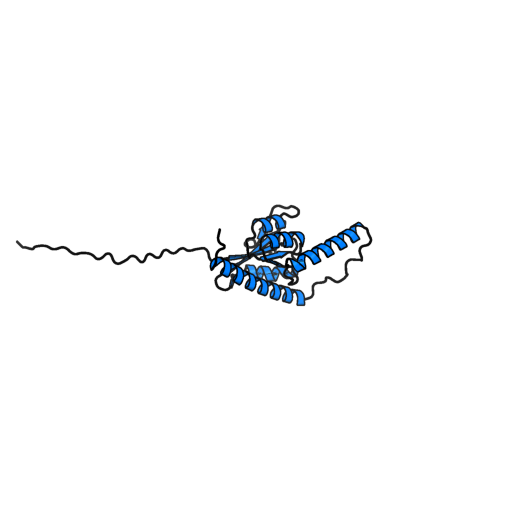1.132 -7.568 1.00 95.75 91 LEU A N 1
ATOM 693 C CA . LEU A 1 91 ? -5.319 -11.805 -7.337 1.00 95.75 91 LEU A CA 1
ATOM 694 C C . LEU A 1 91 ? -5.629 -11.916 -5.844 1.00 95.75 91 LEU A C 1
ATOM 696 O O . LEU A 1 91 ? -6.768 -11.706 -5.426 1.00 95.75 91 LEU A O 1
ATOM 700 N N . TYR A 1 92 ? -4.624 -12.244 -5.031 1.00 97.75 92 TYR A N 1
ATOM 701 C CA . TYR A 1 92 ? -4.809 -12.347 -3.591 1.00 97.75 92 TYR A CA 1
ATOM 702 C C . TYR A 1 92 ? -5.201 -10.997 -2.986 1.00 97.75 92 TYR A C 1
ATOM 704 O O . TYR A 1 92 ? -6.179 -10.940 -2.241 1.00 97.75 92 TYR A O 1
ATOM 712 N N . ILE A 1 93 ? -4.483 -9.921 -3.323 1.00 97.88 93 ILE A N 1
ATOM 713 C CA . ILE A 1 93 ? -4.792 -8.571 -2.831 1.00 97.88 93 ILE A CA 1
ATOM 714 C C . ILE A 1 93 ? -6.196 -8.161 -3.279 1.00 97.88 93 ILE A C 1
ATOM 716 O O . ILE A 1 93 ? -6.986 -7.724 -2.454 1.00 97.88 93 ILE A O 1
ATOM 720 N N . GLU A 1 94 ? -6.534 -8.351 -4.552 1.00 97.00 94 GLU A N 1
ATOM 721 C CA . GLU A 1 94 ? -7.851 -8.013 -5.102 1.00 97.00 94 GLU A CA 1
ATOM 722 C C . GLU A 1 94 ? -8.998 -8.768 -4.419 1.00 97.00 94 GLU A C 1
ATOM 724 O O . GLU A 1 94 ? -10.056 -8.196 -4.184 1.00 97.00 94 GLU A O 1
ATOM 729 N N . THR A 1 95 ? -8.778 -10.031 -4.050 1.00 96.94 95 THR A N 1
ATOM 730 C CA . THR A 1 95 ? -9.807 -10.870 -3.415 1.00 96.94 95 THR A CA 1
ATOM 731 C C . THR A 1 95 ? -10.025 -10.537 -1.935 1.00 96.94 95 THR A C 1
ATOM 733 O O . THR A 1 95 ? -11.121 -10.745 -1.422 1.00 96.94 95 THR A O 1
ATOM 736 N N . HIS A 1 96 ? -8.991 -10.065 -1.230 1.00 98.06 96 HIS A N 1
ATOM 737 C CA . HIS A 1 96 ? -9.030 -9.879 0.229 1.00 98.06 96 HIS A CA 1
ATOM 738 C C . HIS A 1 96 ? -9.089 -8.414 0.667 1.00 98.06 96 HIS A C 1
ATOM 740 O O . HIS A 1 96 ? -9.403 -8.150 1.827 1.00 98.06 96 HIS A O 1
ATOM 746 N N . ALA A 1 97 ? -8.752 -7.470 -0.212 1.00 98.00 97 ALA A N 1
ATOM 747 C CA . ALA A 1 97 ? -8.808 -6.056 0.116 1.00 98.00 97 ALA A CA 1
ATOM 748 C C . ALA A 1 97 ? -10.257 -5.579 0.223 1.00 98.00 97 ALA A C 1
ATOM 750 O O . ALA A 1 97 ? -11.082 -5.816 -0.659 1.00 98.00 97 ALA A O 1
ATOM 751 N N . GLU A 1 98 ? -10.552 -4.868 1.306 1.00 96.88 98 GLU A N 1
ATOM 752 C CA . GLU A 1 98 ? -11.881 -4.330 1.568 1.00 96.88 98 GLU A CA 1
ATOM 753 C C . GLU A 1 98 ? -11.963 -2.830 1.274 1.00 96.88 98 GLU A C 1
ATOM 755 O O . GLU A 1 98 ? -10.966 -2.117 1.145 1.00 96.88 98 GLU A O 1
ATOM 760 N N . GLN A 1 99 ? -13.186 -2.305 1.244 1.00 96.25 99 GLN A N 1
ATOM 761 C CA . GLN A 1 99 ? -13.419 -0.872 1.119 1.00 96.25 99 GLN A CA 1
ATOM 762 C C . GLN A 1 99 ? -12.640 -0.068 2.180 1.00 96.25 99 GLN A C 1
ATOM 764 O O . GLN A 1 99 ? -12.741 -0.318 3.388 1.00 96.25 99 GLN A O 1
ATOM 769 N N . ASN A 1 100 ? -11.969 0.991 1.720 1.00 97.12 100 ASN A N 1
ATOM 770 C CA . ASN A 1 100 ? -11.064 1.861 2.478 1.00 97.12 100 ASN A CA 1
ATOM 771 C C . ASN A 1 100 ? -9.719 1.234 2.877 1.00 97.12 100 ASN A C 1
ATOM 773 O O . ASN A 1 100 ? -8.930 1.922 3.528 1.00 97.12 100 ASN A O 1
ATOM 777 N N . ASP A 1 101 ? -9.417 -0.005 2.486 1.00 98.38 101 ASP A N 1
ATOM 778 C CA . ASP A 1 101 ? -8.051 -0.513 2.594 1.00 98.38 101 ASP A CA 1
ATOM 779 C C . ASP A 1 101 ? -7.095 0.283 1.702 1.00 98.38 101 ASP A C 1
ATOM 781 O O . ASP A 1 101 ? -7.495 1.063 0.831 1.00 98.38 101 ASP A O 1
ATOM 785 N N . ILE A 1 102 ? -5.801 0.104 1.942 1.00 98.56 102 ILE A N 1
ATOM 786 C CA . ILE A 1 102 ? -4.734 0.749 1.183 1.00 98.56 102 ILE A CA 1
ATOM 787 C C . ILE A 1 102 ? -3.949 -0.328 0.452 1.00 98.56 102 ILE A C 1
ATOM 789 O O . ILE A 1 102 ? -3.646 -1.365 1.033 1.00 98.56 102 ILE A O 1
ATOM 793 N N . ALA A 1 103 ? -3.558 -0.063 -0.791 1.00 98.38 103 ALA A N 1
ATOM 794 C CA . ALA A 1 103 ? -2.686 -0.951 -1.545 1.00 98.38 103 ALA A CA 1
ATOM 795 C C . ALA A 1 103 ? -1.415 -0.234 -2.005 1.00 98.38 103 ALA A C 1
ATOM 797 O O . ALA A 1 103 ? -1.471 0.864 -2.549 1.00 98.38 103 ALA A O 1
ATOM 798 N N . ILE A 1 104 ? -0.257 -0.857 -1.811 1.00 98.00 104 ILE A N 1
ATOM 799 C CA . ILE A 1 104 ? 1.029 -0.375 -2.311 1.00 98.00 104 ILE A CA 1
ATOM 800 C C . ILE A 1 104 ? 1.438 -1.263 -3.479 1.00 98.00 104 ILE A C 1
ATOM 802 O O . ILE A 1 104 ? 1.783 -2.424 -3.271 1.00 98.00 104 ILE A O 1
ATOM 806 N N . THR A 1 105 ? 1.403 -0.720 -4.696 1.00 95.88 105 THR A N 1
ATOM 807 C CA . THR A 1 105 ? 1.773 -1.444 -5.920 1.00 95.88 105 THR A CA 1
ATOM 808 C C . THR A 1 105 ? 2.313 -0.492 -6.985 1.00 95.88 105 THR A C 1
ATOM 810 O O . THR A 1 105 ? 1.970 0.692 -7.029 1.00 95.88 105 THR A O 1
ATOM 813 N N . ARG A 1 106 ? 3.177 -1.006 -7.864 1.00 92.88 106 ARG A N 1
ATOM 814 C CA . ARG A 1 106 ? 3.580 -0.315 -9.097 1.00 92.88 106 ARG A CA 1
ATOM 815 C C . ARG A 1 106 ? 2.761 -0.731 -10.317 1.00 92.88 106 ARG A C 1
ATOM 817 O O . ARG A 1 106 ? 2.942 -0.124 -11.375 1.00 92.88 106 ARG A O 1
ATOM 824 N N . ASP A 1 107 ? 1.911 -1.749 -10.204 1.00 92.19 107 ASP A N 1
ATOM 825 C CA . ASP A 1 107 ? 1.144 -2.239 -11.340 1.00 92.19 107 ASP A CA 1
ATOM 826 C C . ASP A 1 107 ? -0.148 -1.436 -11.537 1.00 92.19 107 ASP A C 1
ATOM 828 O O . ASP A 1 107 ? -1.036 -1.399 -10.688 1.00 92.19 107 ASP A O 1
ATOM 832 N N . ILE A 1 108 ? -0.235 -0.755 -12.681 1.00 91.75 108 ILE A N 1
ATOM 833 C CA . ILE A 1 108 ? -1.364 0.124 -13.018 1.00 91.75 108 ILE A CA 1
ATOM 834 C C . ILE A 1 108 ? -2.680 -0.667 -13.198 1.00 91.75 108 ILE A C 1
ATOM 836 O O . ILE A 1 108 ? -3.675 -0.264 -12.601 1.00 91.75 108 ILE A O 1
ATOM 840 N N . PRO A 1 109 ? -2.729 -1.779 -13.963 1.00 92.06 109 PRO A N 1
ATOM 841 C CA . PRO A 1 109 ? -3.888 -2.660 -14.028 1.00 92.06 109 PRO A CA 1
ATOM 842 C C . PRO A 1 109 ? -4.388 -3.124 -12.661 1.00 92.06 109 PRO A C 1
ATOM 844 O O . PRO A 1 109 ? -5.593 -3.042 -12.435 1.00 92.06 109 PRO A O 1
ATOM 847 N N . LEU A 1 110 ? -3.513 -3.580 -11.754 1.00 94.94 110 LEU A N 1
ATOM 848 C CA . LEU A 1 110 ? -3.926 -3.922 -10.388 1.00 94.94 110 LEU A CA 1
ATOM 849 C C . LEU A 1 110 ? -4.510 -2.705 -9.658 1.00 94.94 110 LEU A C 1
ATOM 851 O O . LEU A 1 110 ? -5.615 -2.785 -9.125 1.00 94.94 110 LEU A O 1
ATOM 855 N N . ALA A 1 111 ? -3.814 -1.564 -9.669 1.00 95.94 111 ALA A N 1
ATOM 856 C CA . ALA A 1 111 ? -4.289 -0.342 -9.019 1.00 95.94 111 ALA A CA 1
ATOM 857 C C . ALA A 1 111 ? -5.681 0.092 -9.515 1.00 95.94 111 ALA A C 1
ATOM 859 O O . ALA A 1 111 ? -6.503 0.553 -8.729 1.00 95.94 111 ALA A O 1
ATOM 860 N N . GLU A 1 112 ? -5.990 -0.088 -10.797 1.00 94.94 112 GLU A N 1
ATOM 861 C CA . GLU A 1 112 ? -7.299 0.283 -11.340 1.00 94.94 112 GLU A CA 1
ATOM 862 C C . GLU A 1 112 ? -8.418 -0.630 -10.866 1.00 94.94 112 GLU A C 1
ATOM 864 O O . GLU A 1 112 ? -9.482 -0.146 -10.478 1.00 94.94 112 GLU A O 1
ATOM 869 N N . ARG A 1 113 ? -8.165 -1.942 -10.834 1.00 95.56 113 ARG A N 1
ATOM 870 C CA . ARG A 1 113 ? -9.135 -2.894 -10.289 1.00 95.56 113 ARG A CA 1
ATOM 871 C C . ARG A 1 113 ? -9.377 -2.625 -8.808 1.00 95.56 113 ARG A C 1
ATOM 873 O O . ARG A 1 113 ? -10.521 -2.630 -8.371 1.00 95.56 113 ARG A O 1
ATOM 880 N N . LEU A 1 114 ? -8.338 -2.298 -8.044 1.00 97.31 114 LEU A N 1
ATOM 881 C CA . LEU A 1 114 ? -8.468 -1.948 -6.627 1.00 97.31 114 LEU A CA 1
ATOM 882 C C . LEU A 1 114 ? -9.259 -0.649 -6.410 1.00 97.31 114 LEU A C 1
ATOM 884 O O . LEU A 1 114 ? -10.140 -0.611 -5.551 1.00 97.31 114 LEU A O 1
ATOM 888 N N . LEU A 1 115 ? -9.026 0.384 -7.227 1.00 95.75 115 LEU A N 1
ATOM 889 C CA . LEU A 1 115 ? -9.838 1.607 -7.195 1.00 95.75 115 LEU A CA 1
ATOM 890 C C . LEU A 1 115 ? -11.323 1.320 -7.437 1.00 95.75 115 LEU A C 1
ATOM 892 O O . LEU A 1 115 ? -12.170 1.880 -6.742 1.00 95.75 115 LEU A O 1
ATOM 896 N N . ALA A 1 116 ? -11.647 0.429 -8.380 1.00 94.12 116 ALA A N 1
ATOM 897 C CA . ALA A 1 116 ? -13.030 0.037 -8.651 1.00 94.12 116 ALA A CA 1
ATOM 898 C C . ALA A 1 116 ? -13.709 -0.629 -7.435 1.00 94.12 116 ALA A C 1
ATOM 900 O O . ALA A 1 116 ? -14.915 -0.476 -7.248 1.00 94.12 116 ALA A O 1
ATOM 901 N N . HIS A 1 117 ? -12.937 -1.288 -6.565 1.00 95.12 117 HIS A N 1
ATOM 902 C CA . HIS A 1 117 ? -13.404 -1.882 -5.306 1.00 95.12 117 HIS A CA 1
ATOM 903 C C . HIS A 1 117 ? -13.333 -0.916 -4.107 1.00 95.12 117 HIS A C 1
ATOM 905 O O . HIS A 1 117 ? -13.465 -1.334 -2.958 1.00 95.12 117 HIS A O 1
ATOM 911 N N . SER A 1 118 ? -13.148 0.390 -4.346 1.00 95.81 118 SER A N 1
ATOM 912 C CA . SER A 1 118 ? -13.010 1.410 -3.292 1.00 95.81 118 SER A CA 1
ATOM 913 C C . SER A 1 118 ? -11.849 1.149 -2.316 1.00 95.81 118 SER A C 1
ATOM 915 O O . SER A 1 118 ? -11.885 1.573 -1.155 1.00 95.81 118 SER A O 1
ATOM 917 N N . VAL A 1 119 ? -10.813 0.459 -2.793 1.00 97.75 119 VAL A N 1
ATOM 918 C CA . VAL A 1 119 ? -9.494 0.374 -2.158 1.00 97.75 119 VAL A CA 1
ATOM 919 C C . VAL A 1 119 ? -8.680 1.586 -2.618 1.00 97.75 119 VAL A C 1
ATOM 921 O O . VAL A 1 119 ? -8.906 2.125 -3.701 1.00 97.75 119 VAL A O 1
ATOM 924 N N . ASN A 1 120 ? -7.730 2.031 -1.799 1.00 97.94 120 ASN A N 1
ATOM 925 C CA . ASN A 1 120 ? -6.901 3.205 -2.052 1.00 97.94 120 ASN A CA 1
ATOM 926 C C . ASN A 1 120 ? -5.470 2.802 -2.466 1.00 97.94 120 ASN A C 1
ATOM 928 O O . ASN A 1 120 ? -4.624 2.582 -1.593 1.00 97.94 120 ASN A O 1
ATOM 932 N N . PRO A 1 121 ? -5.153 2.685 -3.767 1.00 97.69 121 PRO A N 1
ATOM 933 C CA . PRO A 1 121 ? -3.824 2.304 -4.210 1.00 97.69 121 PRO A CA 1
ATOM 934 C C . PRO A 1 121 ? -2.859 3.489 -4.305 1.00 97.69 121 PRO A C 1
ATOM 936 O O . PRO A 1 121 ? -3.224 4.625 -4.611 1.00 97.69 121 PRO A O 1
ATOM 939 N N . MET A 1 122 ? -1.583 3.199 -4.086 1.00 97.19 122 MET A N 1
ATOM 940 C CA . MET A 1 122 ? -0.482 4.152 -4.097 1.00 97.19 122 MET A CA 1
ATOM 941 C C . MET A 1 122 ? 0.795 3.466 -4.586 1.00 97.19 122 MET A C 1
ATOM 943 O O . MET A 1 122 ? 1.017 2.283 -4.327 1.00 97.19 122 MET A O 1
ATOM 947 N N . ASN A 1 123 ? 1.659 4.206 -5.278 1.00 94.75 123 ASN A N 1
ATOM 948 C CA . ASN A 1 123 ? 2.948 3.682 -5.717 1.00 94.75 123 ASN A CA 1
ATOM 949 C C . ASN A 1 123 ? 4.060 3.855 -4.666 1.00 94.75 123 ASN A C 1
ATOM 951 O O . ASN A 1 123 ? 3.939 4.542 -3.653 1.00 94.75 123 ASN A O 1
ATOM 955 N N . ASP A 1 124 ? 5.217 3.281 -4.970 1.00 92.75 124 ASP A N 1
ATOM 956 C CA . ASP A 1 124 ? 6.457 3.333 -4.192 1.00 92.75 124 ASP A CA 1
ATOM 957 C C . ASP A 1 124 ? 7.200 4.689 -4.247 1.00 92.75 124 ASP A C 1
ATOM 959 O O . ASP A 1 124 ? 8.385 4.771 -3.895 1.00 92.75 124 ASP A O 1
ATOM 963 N N . ARG A 1 125 ? 6.533 5.746 -4.732 1.00 91.81 125 ARG A N 1
ATOM 964 C CA . ARG A 1 125 ? 7.042 7.125 -4.831 1.00 91.81 125 ARG A CA 1
ATOM 965 C C . ARG A 1 125 ? 6.272 8.128 -3.987 1.00 91.81 125 ARG A C 1
ATOM 967 O O . ARG A 1 125 ? 6.784 9.224 -3.775 1.00 91.81 125 ARG A O 1
ATOM 974 N N . GLY A 1 126 ? 5.087 7.776 -3.498 1.00 93.31 126 GLY A N 1
ATOM 975 C CA . GLY A 1 126 ? 4.215 8.754 -2.850 1.00 93.31 126 GLY A CA 1
ATOM 976 C C . GLY A 1 126 ? 2.921 9.035 -3.602 1.00 93.31 126 GLY A C 1
ATOM 977 O O . GLY A 1 126 ? 2.021 9.644 -3.027 1.00 93.31 126 GLY A O 1
ATOM 978 N N . ASP A 1 127 ? 2.822 8.629 -4.870 1.00 93.25 127 ASP A N 1
ATOM 979 C CA . ASP A 1 127 ? 1.693 9.006 -5.710 1.00 93.25 127 ASP A CA 1
ATOM 980 C C . ASP A 1 127 ? 0.499 8.109 -5.412 1.00 93.25 127 ASP A C 1
ATOM 982 O O . ASP A 1 127 ? 0.554 6.890 -5.582 1.00 93.25 127 ASP A O 1
ATOM 986 N N . ILE A 1 128 ? -0.592 8.740 -4.996 1.00 95.81 128 ILE A N 1
ATOM 987 C CA . ILE A 1 128 ? -1.880 8.088 -4.792 1.00 95.81 128 ILE A CA 1
ATOM 988 C C . ILE A 1 128 ? -2.568 7.991 -6.151 1.00 95.81 128 ILE A C 1
ATOM 990 O O . ILE A 1 128 ? -2.689 8.991 -6.868 1.00 95.81 128 ILE A O 1
ATOM 994 N N . PHE A 1 129 ? -3.013 6.795 -6.511 1.00 95.12 129 PHE A N 1
ATOM 995 C CA . PHE A 1 129 ? -3.792 6.597 -7.721 1.00 95.12 129 PHE A CA 1
ATOM 996 C C . PHE A 1 129 ? -5.232 7.065 -7.493 1.00 95.12 129 PHE A C 1
ATOM 998 O O . PHE A 1 129 ? -5.823 6.828 -6.443 1.00 95.12 129 PHE A O 1
ATOM 1005 N N . THR A 1 130 ? -5.786 7.749 -8.485 1.00 93.94 130 THR A N 1
ATOM 1006 C CA . THR A 1 130 ? -7.177 8.209 -8.528 1.00 93.94 130 THR A CA 1
ATOM 1007 C C . THR A 1 130 ? -7.755 7.876 -9.897 1.00 93.94 130 THR A C 1
ATOM 1009 O O . THR A 1 130 ? -7.000 7.619 -10.836 1.00 93.94 130 THR A O 1
ATOM 1012 N N . ALA A 1 131 ? -9.081 7.897 -10.038 1.00 90.06 131 ALA A N 1
ATOM 1013 C CA . ALA A 1 131 ? -9.736 7.609 -11.315 1.00 90.06 131 ALA A CA 1
ATOM 1014 C C . ALA A 1 131 ? -9.237 8.526 -12.450 1.00 90.06 131 ALA A C 1
ATOM 1016 O O . ALA A 1 131 ? -9.054 8.081 -13.582 1.00 90.06 131 ALA A O 1
ATOM 1017 N N . GLU A 1 132 ? -8.949 9.789 -12.137 1.00 87.12 132 GLU A N 1
ATOM 1018 C CA . GLU A 1 132 ? -8.462 10.778 -13.099 1.00 87.12 132 GLU A CA 1
ATOM 1019 C C . GLU A 1 132 ? -7.034 10.455 -13.542 1.00 87.12 132 GLU A C 1
ATOM 1021 O O . GLU A 1 132 ? -6.725 10.419 -14.731 1.00 87.12 132 GLU A O 1
ATOM 1026 N N . ASN A 1 133 ? -6.152 10.180 -12.580 1.00 90.00 133 ASN A N 1
ATOM 1027 C CA . ASN A 1 133 ? -4.724 10.079 -12.852 1.00 90.00 133 ASN A CA 1
ATOM 1028 C C . ASN A 1 133 ? -4.283 8.678 -13.308 1.00 90.00 133 ASN A C 1
ATOM 1030 O O . ASN A 1 133 ? -3.167 8.514 -13.813 1.00 90.00 133 ASN A O 1
ATOM 1034 N N . ILE A 1 134 ? -5.117 7.655 -13.102 1.00 88.69 134 ILE A N 1
ATOM 1035 C CA . ILE A 1 134 ? -4.789 6.281 -13.475 1.00 88.69 134 ILE A CA 1
ATOM 1036 C C . ILE A 1 134 ? -5.016 6.034 -14.966 1.00 88.69 134 ILE A C 1
ATOM 1038 O O . ILE A 1 134 ? -4.189 5.381 -15.601 1.00 88.69 134 ILE A O 1
ATOM 1042 N N . SER A 1 135 ? -6.055 6.642 -15.545 1.00 84.38 135 SER A N 1
ATOM 1043 C CA . SER A 1 135 ? -6.360 6.563 -16.979 1.00 84.38 135 SER A CA 1
ATOM 1044 C C . SER A 1 135 ? -5.239 7.163 -17.836 1.00 84.38 135 SER A C 1
ATOM 1046 O O . SER A 1 135 ? -4.771 6.548 -18.800 1.00 84.38 135 SER A O 1
ATOM 1048 N N . GLU A 1 136 ? -4.722 8.327 -17.432 1.00 85.69 136 GLU A N 1
ATOM 1049 C CA . GLU A 1 136 ? -3.578 8.966 -18.091 1.00 85.69 136 GLU A CA 1
ATOM 1050 C C . GLU A 1 136 ? -2.329 8.076 -18.028 1.00 85.69 136 GLU A C 1
ATOM 1052 O O . GLU A 1 136 ? -1.657 7.846 -19.037 1.00 85.69 136 GLU A O 1
ATOM 1057 N N . ARG A 1 137 ? -2.034 7.511 -16.850 1.00 84.50 137 ARG A N 1
ATOM 1058 C CA . ARG A 1 137 ? -0.881 6.621 -16.657 1.00 84.50 137 ARG A CA 1
ATOM 1059 C C . ARG A 1 137 ? -1.001 5.322 -17.450 1.00 84.50 137 ARG A C 1
ATOM 1061 O O . ARG A 1 137 ? 0.005 4.876 -18.004 1.00 84.50 137 ARG A O 1
ATOM 1068 N N . ARG A 1 138 ? -2.197 4.730 -17.530 1.00 83.75 138 ARG A N 1
ATOM 1069 C CA . ARG A 1 138 ? -2.479 3.562 -18.376 1.00 83.75 138 ARG A CA 1
ATOM 1070 C C . ARG A 1 138 ? -2.213 3.889 -19.842 1.00 83.75 138 ARG A C 1
ATOM 1072 O O . ARG A 1 138 ? -1.423 3.202 -20.477 1.00 83.75 138 ARG A O 1
ATOM 1079 N N . SER A 1 139 ? -2.769 4.994 -20.335 1.00 83.31 139 SER A N 1
ATOM 1080 C CA . SER A 1 139 ? -2.597 5.431 -21.727 1.00 83.31 139 SER A CA 1
ATOM 1081 C C . SER A 1 139 ? -1.118 5.612 -22.095 1.00 83.31 139 SER A C 1
ATOM 1083 O O . SER A 1 139 ? -0.667 5.153 -23.145 1.00 83.31 139 SER A O 1
ATOM 1085 N N . LEU A 1 140 ? -0.328 6.224 -21.205 1.00 83.69 140 LEU A N 1
ATOM 1086 C CA . LEU A 1 140 ? 1.118 6.371 -21.394 1.00 83.69 140 LEU A CA 1
ATOM 1087 C C . LEU A 1 140 ? 1.864 5.029 -21.350 1.00 83.69 140 LEU A C 1
ATOM 1089 O O . LEU A 1 140 ? 2.806 4.829 -22.123 1.00 83.69 140 LEU A O 1
ATOM 1093 N N . ARG A 1 141 ? 1.468 4.105 -20.463 1.00 83.62 141 ARG A N 1
ATOM 1094 C CA . ARG A 1 141 ? 2.036 2.748 -20.403 1.00 83.62 141 ARG A CA 1
ATOM 1095 C C . ARG A 1 141 ? 1.797 2.005 -21.714 1.00 83.62 141 ARG A C 1
ATOM 1097 O O . ARG A 1 141 ? 2.756 1.455 -22.256 1.00 83.62 141 ARG A O 1
ATOM 1104 N N . ASP A 1 142 ? 0.567 2.019 -22.212 1.00 85.06 142 ASP A N 1
ATOM 1105 C CA . ASP A 1 142 ? 0.165 1.294 -23.418 1.00 85.06 142 ASP A CA 1
ATOM 1106 C C . ASP A 1 142 ? 0.857 1.869 -24.658 1.00 85.06 142 ASP A C 1
ATOM 1108 O O . ASP A 1 142 ? 1.416 1.121 -25.461 1.00 85.06 142 ASP A O 1
ATOM 1112 N N . ALA A 1 143 ? 0.947 3.200 -24.761 1.00 83.69 143 ALA A N 1
ATOM 1113 C CA . ALA A 1 143 ? 1.703 3.863 -25.821 1.00 83.69 143 ALA A CA 1
ATOM 1114 C C . ALA A 1 143 ? 3.193 3.475 -25.800 1.00 83.69 143 ALA A C 1
ATOM 1116 O O . ALA A 1 143 ? 3.766 3.154 -26.842 1.00 83.69 143 ALA A O 1
ATOM 1117 N N . MET A 1 144 ? 3.834 3.454 -24.623 1.00 83.69 144 MET A N 1
ATOM 1118 C CA . MET A 1 144 ? 5.232 3.023 -24.508 1.00 83.69 144 MET A CA 1
ATOM 1119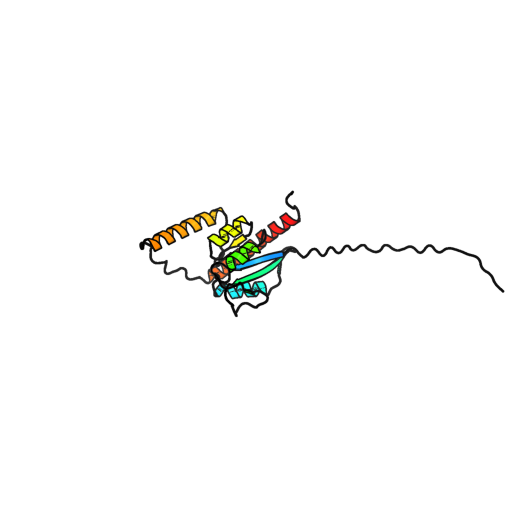 C C . MET A 1 144 ? 5.423 1.533 -24.808 1.00 83.69 144 MET A C 1
ATOM 1121 O O . MET A 1 144 ? 6.451 1.169 -25.377 1.00 83.69 144 MET A O 1
ATOM 1125 N N . ALA A 1 145 ? 4.476 0.673 -24.425 1.00 84.00 145 ALA A N 1
ATOM 1126 C CA . ALA A 1 145 ? 4.510 -0.748 -24.763 1.00 84.00 145 ALA A CA 1
ATOM 1127 C C . ALA A 1 145 ? 4.434 -0.941 -26.284 1.00 84.00 145 ALA A C 1
ATOM 1129 O O . ALA A 1 145 ? 5.330 -1.551 -26.860 1.00 84.00 145 ALA A O 1
ATOM 1130 N N . TYR A 1 146 ? 3.476 -0.284 -26.944 1.00 86.81 146 TYR A N 1
ATOM 1131 C CA . TYR A 1 146 ? 3.345 -0.292 -28.401 1.00 86.81 146 TYR A CA 1
ATOM 1132 C C . TYR A 1 146 ? 4.618 0.185 -29.116 1.00 86.81 146 TYR A C 1
ATOM 1134 O O . TYR A 1 146 ? 5.064 -0.430 -30.086 1.00 86.81 146 TYR A O 1
ATOM 1142 N N . MET A 1 147 ? 5.246 1.261 -28.628 1.00 86.94 147 MET A N 1
ATOM 1143 C CA . MET A 1 147 ? 6.506 1.749 -29.196 1.00 86.94 147 MET A CA 1
ATOM 1144 C C . MET A 1 147 ? 7.644 0.729 -29.053 1.00 86.94 147 MET A C 1
ATOM 1146 O O . MET A 1 147 ? 8.479 0.634 -29.954 1.00 86.94 147 MET A O 1
ATOM 1150 N N . ARG A 1 148 ? 7.699 -0.026 -27.944 1.00 85.25 148 ARG A N 1
ATOM 1151 C CA . ARG A 1 148 ? 8.719 -1.071 -27.742 1.00 85.25 148 ARG A CA 1
ATOM 1152 C C . ARG A 1 148 ? 8.496 -2.231 -28.696 1.00 85.25 148 ARG A C 1
ATOM 1154 O O . ARG A 1 148 ? 9.446 -2.631 -29.360 1.00 85.25 148 ARG A O 1
ATOM 1161 N N . ASP A 1 149 ? 7.256 -2.694 -28.807 1.00 87.75 149 ASP A N 1
ATOM 1162 C CA . ASP A 1 149 ? 6.881 -3.795 -29.698 1.00 87.75 149 ASP A CA 1
ATOM 1163 C C . ASP A 1 149 ? 7.123 -3.434 -31.170 1.00 87.75 149 ASP A C 1
ATOM 1165 O O . ASP A 1 149 ? 7.540 -4.269 -31.968 1.00 87.75 149 ASP A O 1
ATOM 1169 N N . SER A 1 150 ? 6.955 -2.155 -31.514 1.00 89.69 150 SER A N 1
ATOM 1170 C CA . SER A 1 150 ? 7.235 -1.613 -32.848 1.00 89.69 150 SER A CA 1
ATOM 1171 C C . SER A 1 150 ? 8.723 -1.311 -33.096 1.00 89.69 150 SER A C 1
ATOM 1173 O O . SER A 1 150 ? 9.076 -0.829 -34.170 1.00 89.69 150 SER A O 1
ATOM 1175 N N . GLY A 1 151 ? 9.607 -1.529 -32.114 1.00 86.12 151 GLY A N 1
ATOM 1176 C CA . GLY A 1 151 ? 11.050 -1.273 -32.226 1.00 86.12 151 GLY A CA 1
ATOM 1177 C C . GLY A 1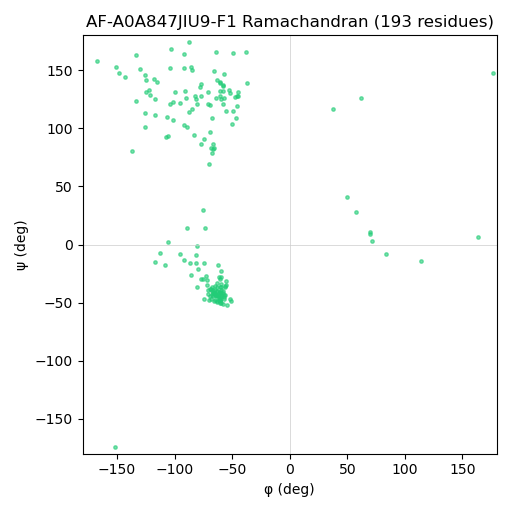 151 ? 11.455 0.207 -32.297 1.00 86.12 151 GLY A C 1
ATOM 1178 O O . GLY A 1 151 ? 12.621 0.507 -32.542 1.00 86.12 151 GLY A O 1
ATOM 1179 N N . ILE A 1 152 ? 10.518 1.135 -32.074 1.00 88.88 152 ILE A N 1
ATOM 1180 C CA . ILE A 1 152 ? 10.730 2.594 -32.157 1.00 88.88 152 ILE A CA 1
ATOM 1181 C C . ILE A 1 152 ? 10.790 3.270 -30.785 1.00 88.88 152 ILE A C 1
ATOM 1183 O O . ILE A 1 152 ? 10.872 4.496 -30.700 1.00 88.88 152 ILE A O 1
ATOM 1187 N N . ALA A 1 153 ? 10.700 2.495 -29.702 1.00 80.50 153 ALA A N 1
ATOM 1188 C CA . ALA A 1 153 ? 10.736 3.050 -28.362 1.00 80.50 153 ALA A CA 1
ATOM 1189 C C . ALA A 1 153 ? 12.031 3.833 -28.135 1.00 80.50 153 ALA A C 1
ATOM 1191 O O . ALA A 1 153 ? 13.121 3.310 -28.397 1.00 80.50 153 ALA A O 1
ATOM 1192 N N . PRO A 1 154 ? 11.936 5.058 -27.588 1.00 77.50 154 PRO A N 1
ATOM 1193 C CA . PRO A 1 154 ? 13.120 5.739 -27.110 1.00 77.50 154 PRO A CA 1
ATOM 1194 C C . PRO A 1 154 ? 13.809 4.849 -26.065 1.00 77.50 154 PRO A C 1
ATOM 1196 O O . PRO A 1 154 ? 13.125 4.127 -25.326 1.00 77.50 154 PRO A O 1
ATOM 1199 N N . PRO A 1 155 ? 15.151 4.885 -25.975 1.00 69.62 155 PRO A N 1
ATOM 1200 C CA . PRO A 1 155 ? 15.855 4.174 -24.922 1.00 69.62 155 PRO A CA 1
ATOM 1201 C C . PRO A 1 155 ? 15.234 4.559 -23.582 1.00 69.62 155 PRO A C 1
AT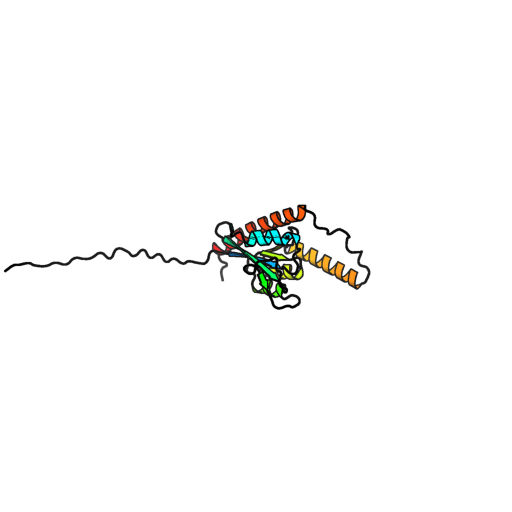OM 1203 O O . PRO A 1 155 ? 15.042 5.748 -23.309 1.00 69.62 155 PRO A O 1
ATOM 1206 N N . SER A 1 156 ? 14.897 3.551 -22.769 1.00 65.19 156 SER A N 1
ATOM 1207 C CA . SER A 1 156 ? 14.328 3.764 -21.439 1.00 65.19 156 SER A CA 1
ATOM 1208 C C . SER A 1 156 ? 15.130 4.856 -20.734 1.00 65.19 156 SER A C 1
ATOM 1210 O O . SER A 1 156 ? 16.362 4.739 -20.706 1.00 65.19 156 SER A O 1
ATOM 1212 N N . PRO A 1 157 ? 14.485 5.914 -20.203 1.00 59.41 157 PRO A N 1
ATOM 1213 C CA . PRO A 1 157 ? 15.202 7.029 -19.608 1.00 59.41 157 PRO A CA 1
ATOM 1214 C C . PRO A 1 157 ? 16.255 6.505 -18.629 1.00 59.41 157 PRO A C 1
ATOM 1216 O O . PRO A 1 157 ? 15.922 5.870 -17.623 1.00 59.41 157 PRO A O 1
ATOM 1219 N N . LYS A 1 158 ? 17.540 6.727 -18.940 1.00 48.38 158 LYS A N 1
ATOM 1220 C CA . LYS A 1 158 ? 18.651 6.455 -18.021 1.00 48.38 158 LYS A CA 1
ATOM 1221 C C . LYS A 1 158 ? 18.510 7.428 -16.853 1.00 48.38 158 LYS A C 1
ATOM 1223 O O . LYS A 1 158 ? 19.089 8.506 -16.889 1.00 48.38 158 LYS A O 1
ATOM 1228 N N . GLY A 1 159 ? 17.671 7.119 -15.865 1.00 51.06 159 GLY A N 1
ATOM 1229 C CA . GLY A 1 159 ? 17.400 8.117 -14.831 1.00 51.06 159 GLY A CA 1
ATOM 1230 C C . GLY A 1 159 ? 16.185 7.948 -13.934 1.00 51.06 159 GLY A C 1
ATOM 1231 O O . GLY A 1 159 ? 15.983 8.821 -13.101 1.00 51.06 159 GLY A O 1
ATOM 1232 N N . ASN A 1 160 ? 15.431 6.847 -13.980 1.00 56.28 160 ASN A N 1
ATOM 1233 C CA . ASN A 1 160 ? 14.458 6.558 -12.910 1.00 56.28 160 ASN A CA 1
ATOM 1234 C C . ASN A 1 160 ? 15.144 6.056 -11.622 1.00 56.28 160 ASN A C 1
ATOM 1236 O O . ASN A 1 160 ? 14.572 5.264 -10.868 1.00 56.28 160 ASN A O 1
ATOM 1240 N N . LEU A 1 161 ? 16.387 6.492 -11.369 1.00 68.00 161 LEU A N 1
ATOM 1241 C CA . LEU A 1 161 ? 17.056 6.229 -10.107 1.00 68.00 161 LEU A CA 1
ATOM 1242 C C . LEU A 1 161 ? 16.269 6.926 -9.009 1.00 68.00 161 LEU A C 1
ATOM 1244 O O . LEU A 1 161 ? 15.991 8.124 -9.063 1.00 68.00 161 LEU A O 1
ATOM 1248 N N . ARG A 1 162 ? 15.899 6.134 -8.010 1.00 72.31 162 ARG A N 1
ATOM 1249 C CA . ARG A 1 162 ? 15.275 6.645 -6.806 1.00 72.31 162 ARG A CA 1
ATOM 1250 C C . ARG A 1 162 ? 16.209 7.627 -6.106 1.00 72.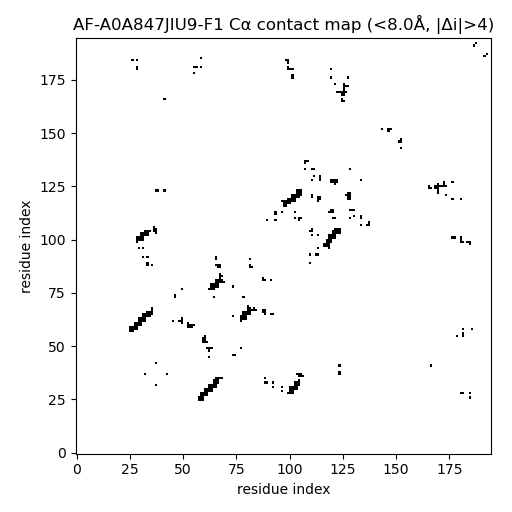31 162 ARG A C 1
ATOM 1252 O O . ARG A 1 162 ? 17.387 7.341 -5.903 1.00 72.31 162 ARG A O 1
ATOM 1259 N N . LYS A 1 163 ? 15.663 8.780 -5.739 1.00 82.38 163 LYS A N 1
ATOM 1260 C CA . LYS A 1 163 ? 16.319 9.811 -4.944 1.00 82.38 163 LYS A CA 1
ATOM 1261 C C . LYS A 1 163 ? 16.020 9.572 -3.462 1.00 82.38 163 LYS A C 1
ATOM 1263 O O . LYS A 1 163 ? 14.939 9.082 -3.136 1.00 82.38 163 LYS A O 1
ATOM 1268 N N . PRO A 1 164 ? 16.905 9.987 -2.541 1.00 79.94 164 PRO A N 1
ATOM 1269 C CA . PRO A 1 164 ? 16.624 9.927 -1.104 1.00 79.94 164 PRO A CA 1
ATOM 1270 C C . PRO A 1 164 ? 15.330 10.654 -0.698 1.00 79.94 164 PRO A C 1
ATOM 1272 O O . PRO A 1 164 ? 14.639 10.225 0.223 1.00 79.94 164 PRO A O 1
ATOM 1275 N N . SER A 1 165 ? 14.963 11.719 -1.422 1.00 86.38 165 SER A N 1
ATOM 1276 C CA . SER A 1 165 ? 13.697 12.441 -1.240 1.00 86.38 165 SER A CA 1
ATOM 1277 C C . SER A 1 165 ? 12.464 11.565 -1.451 1.00 86.38 165 SER A C 1
ATOM 1279 O O . SER A 1 165 ? 11.433 11.825 -0.843 1.00 86.38 165 SER A O 1
ATOM 1281 N N . ASP A 1 166 ? 12.562 10.519 -2.270 1.00 88.56 166 ASP A N 1
ATOM 1282 C CA . ASP A 1 166 ? 11.411 9.701 -2.648 1.00 88.56 166 ASP A CA 1
ATOM 1283 C C . ASP A 1 166 ? 10.940 8.818 -1.487 1.00 88.56 166 ASP A C 1
ATOM 1285 O O . ASP A 1 166 ? 9.755 8.526 -1.396 1.00 88.56 166 ASP A O 1
ATOM 1289 N N . ILE A 1 167 ? 11.832 8.442 -0.559 1.00 90.06 167 ILE A N 1
ATOM 1290 C CA . ILE A 1 167 ? 11.444 7.737 0.676 1.00 90.06 167 ILE A CA 1
ATOM 1291 C C . ILE A 1 167 ? 10.604 8.664 1.558 1.00 90.06 167 ILE A C 1
ATOM 1293 O O . ILE A 1 167 ? 9.594 8.244 2.122 1.00 90.06 167 ILE A O 1
ATOM 1297 N N . LYS A 1 168 ? 10.999 9.940 1.653 1.00 92.38 168 LYS A N 1
ATOM 1298 C CA . LYS A 1 168 ? 10.227 10.948 2.383 1.00 92.38 168 LYS A CA 1
ATOM 1299 C C . LYS A 1 168 ? 8.872 11.179 1.713 1.00 92.38 168 LYS A C 1
ATOM 1301 O O . LYS A 1 168 ? 7.860 11.128 2.399 1.00 92.38 168 LYS A O 1
ATOM 1306 N N . SER A 1 169 ? 8.841 11.364 0.393 1.00 94.19 169 SER A N 1
ATOM 1307 C CA . SER A 1 169 ? 7.587 11.524 -0.355 1.00 94.19 169 SER A CA 1
ATOM 1308 C C . SER A 1 169 ? 6.672 10.306 -0.221 1.00 94.19 169 SER A C 1
ATOM 1310 O O . SER A 1 169 ? 5.466 10.465 -0.043 1.00 94.19 169 SER A O 1
ATOM 1312 N N . PHE A 1 170 ? 7.234 9.094 -0.226 1.00 95.81 170 PHE A N 1
ATOM 1313 C CA . PHE A 1 170 ? 6.489 7.871 0.051 1.00 95.81 170 PHE A CA 1
ATOM 1314 C C . PHE A 1 170 ? 5.887 7.880 1.461 1.00 95.81 170 PHE A C 1
ATOM 1316 O O . PHE A 1 170 ? 4.697 7.625 1.619 1.00 95.81 170 PHE A O 1
ATOM 1323 N N . ALA A 1 171 ? 6.673 8.221 2.485 1.00 95.25 171 ALA A N 1
ATOM 1324 C CA . ALA A 1 171 ? 6.180 8.307 3.857 1.00 95.25 171 ALA A CA 1
ATOM 1325 C C . ALA A 1 171 ? 5.060 9.353 4.013 1.00 95.25 171 ALA A C 1
ATOM 1327 O O . ALA A 1 171 ? 4.036 9.057 4.629 1.00 95.25 171 ALA A O 1
ATOM 1328 N N . ASP A 1 172 ? 5.238 10.539 3.425 1.00 96.62 172 ASP A N 1
ATOM 1329 C CA . ASP A 1 172 ? 4.266 11.637 3.468 1.00 96.62 172 ASP A CA 1
ATOM 1330 C C . ASP A 1 172 ? 2.957 11.246 2.753 1.00 96.62 172 ASP A C 1
ATOM 1332 O O . ASP A 1 172 ? 1.860 11.463 3.278 1.00 96.62 172 ASP A O 1
ATOM 1336 N N . GLY A 1 173 ? 3.060 10.624 1.573 1.00 97.00 173 GLY A N 1
ATOM 1337 C CA . GLY A 1 173 ? 1.907 10.140 0.814 1.00 97.00 173 GLY A CA 1
ATOM 1338 C C . GLY A 1 173 ? 1.153 9.023 1.538 1.00 97.00 173 GLY A C 1
ATOM 1339 O O . GLY A 1 173 ? -0.074 9.073 1.627 1.00 97.00 173 GLY A O 1
ATOM 1340 N N . LEU A 1 174 ? 1.876 8.070 2.137 1.00 97.56 174 LEU A N 1
ATOM 1341 C CA . LEU A 1 174 ? 1.278 6.982 2.910 1.00 97.56 174 LEU A CA 1
ATOM 1342 C C . LEU A 1 174 ? 0.523 7.516 4.130 1.00 97.56 174 LEU A C 1
ATOM 1344 O O . LEU A 1 174 ? -0.594 7.086 4.403 1.00 97.56 174 LEU A O 1
ATOM 1348 N N . GLU A 1 175 ? 1.105 8.471 4.856 1.00 96.88 175 GLU A N 1
ATOM 1349 C CA . GLU A 1 175 ? 0.457 9.066 6.025 1.00 96.88 175 GLU A CA 1
ATOM 1350 C C . GLU A 1 175 ? -0.824 9.818 5.639 1.00 96.88 175 GLU A C 1
ATOM 1352 O O . GLU A 1 175 ? -1.866 9.640 6.272 1.00 96.88 175 GLU A O 1
ATOM 1357 N N . LYS A 1 176 ? -0.783 10.597 4.549 1.00 97.12 176 LYS A N 1
ATOM 1358 C CA . LYS A 1 176 ? -1.971 11.263 3.999 1.00 97.12 176 LYS A CA 1
ATOM 1359 C C . LYS A 1 176 ? -3.075 10.255 3.671 1.00 97.12 176 LYS A C 1
ATOM 1361 O O . LYS A 1 176 ? -4.234 10.488 4.021 1.00 97.12 176 LYS A O 1
ATOM 1366 N N . LEU A 1 177 ? -2.718 9.144 3.029 1.00 97.06 177 LEU A N 1
ATOM 1367 C CA . LEU A 1 177 ? -3.670 8.119 2.613 1.00 97.06 177 LEU A CA 1
ATOM 1368 C C . LEU A 1 177 ? -4.280 7.370 3.803 1.00 97.06 177 LEU A C 1
ATOM 1370 O O . LEU A 1 177 ? -5.484 7.116 3.807 1.00 97.06 177 LEU A O 1
ATOM 1374 N N . ILE A 1 178 ? -3.490 7.093 4.847 1.00 97.25 178 ILE A N 1
ATOM 1375 C CA . ILE A 1 178 ? -3.983 6.529 6.114 1.00 97.25 178 ILE A CA 1
ATOM 1376 C C . ILE A 1 178 ? -5.036 7.453 6.725 1.00 97.25 178 ILE A C 1
ATOM 1378 O O . ILE A 1 178 ? -6.144 7.006 7.012 1.00 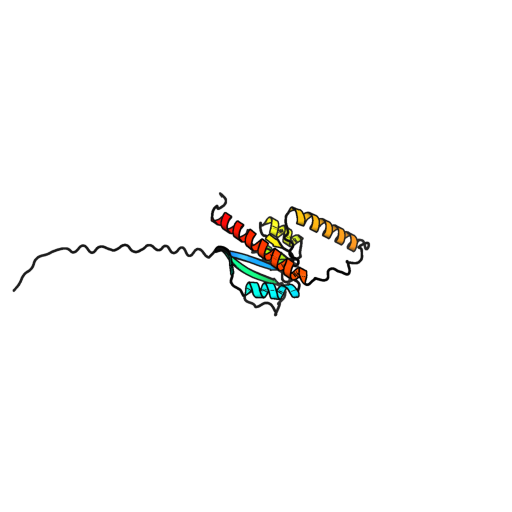97.25 178 ILE A O 1
ATOM 1382 N N . VAL A 1 179 ? -4.738 8.748 6.869 1.00 97.00 179 VAL A N 1
ATOM 1383 C CA . VAL A 1 179 ? -5.686 9.715 7.448 1.00 97.00 179 VAL A CA 1
ATOM 1384 C C . VAL A 1 179 ? -6.980 9.790 6.630 1.00 97.00 179 VAL A C 1
ATOM 1386 O O . VAL A 1 179 ? -8.073 9.823 7.197 1.00 97.00 179 VAL A O 1
ATOM 1389 N N . GLN A 1 180 ? -6.890 9.794 5.298 1.00 96.50 180 GLN A N 1
ATOM 1390 C CA . GLN A 1 180 ? -8.065 9.792 4.418 1.00 96.50 180 GLN A CA 1
ATOM 1391 C C . GLN A 1 180 ? -8.899 8.511 4.560 1.00 96.50 180 GLN A C 1
ATOM 1393 O O . GLN A 1 180 ? -10.128 8.584 4.663 1.00 96.50 180 GLN A O 1
ATOM 1398 N N . SER A 1 181 ? -8.237 7.358 4.618 1.00 96.81 181 SER A N 1
ATOM 1399 C CA . SER A 1 181 ? -8.879 6.046 4.731 1.00 96.81 181 SER A CA 1
ATOM 1400 C C . SER A 1 181 ? -9.571 5.878 6.084 1.00 96.81 181 SER A C 1
ATOM 1402 O O . SER A 1 181 ? -10.730 5.476 6.138 1.00 96.81 181 SER A O 1
ATOM 1404 N N . VAL A 1 182 ? -8.921 6.296 7.177 1.00 96.56 182 VAL A N 1
ATOM 1405 C CA . VAL A 1 182 ? -9.484 6.285 8.540 1.00 96.56 182 VAL A CA 1
ATOM 1406 C C . VAL A 1 182 ? -10.738 7.150 8.621 1.00 96.56 182 VAL A C 1
ATOM 1408 O O . VAL A 1 182 ? -11.774 6.695 9.106 1.00 96.56 182 VAL A O 1
ATOM 1411 N N . ARG A 1 183 ? -10.686 8.380 8.090 1.00 95.50 183 ARG A N 1
ATOM 1412 C CA . ARG A 1 183 ? -11.854 9.278 8.052 1.00 95.50 183 ARG A CA 1
ATOM 1413 C C . ARG A 1 183 ? -13.013 8.677 7.261 1.00 95.50 183 ARG A C 1
ATOM 1415 O O . ARG A 1 183 ? -14.168 8.877 7.629 1.00 95.50 183 ARG A O 1
ATOM 1422 N N . SER A 1 184 ? -12.718 7.962 6.180 1.00 94.69 184 SER A N 1
ATOM 1423 C CA . SER A 1 184 ? -13.733 7.328 5.334 1.00 94.69 184 SER A CA 1
ATOM 1424 C C . SER A 1 184 ? -14.337 6.092 6.006 1.00 94.69 184 SER A C 1
ATOM 1426 O O . SER A 1 184 ? -15.558 6.026 6.126 1.00 94.69 184 SER A O 1
ATOM 1428 N N . LYS A 1 185 ? -13.513 5.196 6.574 1.00 93.56 185 LYS A N 1
ATOM 1429 C CA . LYS A 1 185 ? -13.966 4.024 7.347 1.00 93.56 185 LYS A CA 1
ATOM 1430 C C . LYS A 1 185 ? -14.858 4.446 8.514 1.00 93.56 185 LYS A C 1
ATOM 1432 O O . LYS A 1 185 ? -15.947 3.908 8.668 1.00 93.56 185 LYS A O 1
ATOM 1437 N N . ARG A 1 186 ? -14.451 5.460 9.285 1.00 93.69 186 ARG A N 1
ATOM 1438 C CA . ARG A 1 186 ? -15.264 6.001 10.387 1.00 93.69 186 ARG A CA 1
ATOM 1439 C C . ARG A 1 186 ? -16.610 6.538 9.917 1.00 93.69 186 ARG A C 1
ATOM 1441 O O . ARG A 1 186 ? -17.627 6.214 10.513 1.00 93.69 186 ARG A O 1
ATOM 1448 N N . ARG A 1 187 ? -16.636 7.295 8.818 1.00 91.44 187 ARG A N 1
ATOM 1449 C CA . ARG A 1 187 ? -17.888 7.807 8.245 1.00 91.44 187 ARG A CA 1
ATOM 1450 C C . ARG A 1 187 ? -18.835 6.679 7.829 1.00 91.44 187 ARG A C 1
ATOM 1452 O O . ARG A 1 187 ? -20.029 6.808 8.065 1.00 91.44 187 ARG A O 1
ATOM 1459 N N . CYS A 1 188 ? -18.313 5.600 7.240 1.00 87.81 188 CYS A N 1
ATOM 1460 C CA . CYS A 1 188 ? -19.098 4.413 6.887 1.00 87.81 188 CYS A CA 1
ATOM 1461 C C . CYS A 1 188 ? -19.649 3.688 8.124 1.00 87.81 188 CYS A C 1
ATOM 1463 O O . CYS A 1 188 ? -20.764 3.186 8.074 1.00 87.81 188 CYS A O 1
ATOM 1465 N N . LEU A 1 189 ? -18.893 3.651 9.228 1.00 86.56 189 LEU A N 1
ATOM 1466 C CA . LEU A 1 189 ? -19.349 3.067 10.496 1.00 86.56 189 LEU A CA 1
ATOM 1467 C C . LEU A 1 189 ? -20.421 3.932 11.176 1.00 86.56 189 LEU A C 1
ATOM 1469 O O . LEU A 1 189 ? -21.381 3.403 11.722 1.00 86.56 189 LEU A O 1
ATOM 1473 N N . GLU A 1 190 ? -20.269 5.256 11.131 1.00 86.50 190 GLU A N 1
ATOM 1474 C CA . GLU A 1 190 ? -21.218 6.213 11.715 1.00 86.50 190 GLU A CA 1
ATOM 1475 C C . GLU A 1 190 ? -22.496 6.361 10.863 1.00 86.50 190 GLU A C 1
ATOM 1477 O O . GLU A 1 190 ? -23.564 6.643 11.398 1.00 86.50 190 GLU A O 1
ATOM 1482 N N . ASN A 1 191 ? -22.402 6.170 9.542 1.00 85.38 191 ASN A N 1
ATOM 1483 C CA . ASN A 1 191 ? -23.514 6.268 8.593 1.00 85.38 191 ASN A CA 1
ATOM 1484 C C . ASN A 1 191 ? -23.450 5.112 7.575 1.00 85.38 191 ASN A C 1
ATOM 1486 O O . ASN A 1 191 ? -22.961 5.314 6.456 1.00 85.38 191 ASN A O 1
ATOM 1490 N N . PRO A 1 192 ? -23.919 3.904 7.935 1.00 75.31 192 PRO A N 1
ATOM 1491 C CA . PRO A 1 192 ? -23.887 2.768 7.024 1.00 75.31 192 PRO A CA 1
ATOM 1492 C C . PRO A 1 192 ? -24.760 3.038 5.784 1.00 75.31 192 PRO A C 1
ATOM 1494 O O . PRO A 1 192 ? -25.830 3.650 5.907 1.00 75.31 192 PRO A O 1
ATOM 1497 N N . PRO A 1 193 ? -24.328 2.616 4.578 1.00 69.62 193 PRO A N 1
ATOM 1498 C CA . PRO A 1 193 ? -25.131 2.767 3.369 1.00 69.62 193 PRO A CA 1
ATOM 1499 C C . PRO A 1 193 ? -26.476 2.050 3.543 1.00 69.62 193 PRO A C 1
ATOM 1501 O O . PRO A 1 193 ? -26.531 0.944 4.078 1.00 69.62 193 PRO A O 1
ATOM 1504 N N . ARG A 1 194 ? -27.573 2.686 3.112 1.00 67.44 194 ARG A N 1
ATOM 1505 C CA . ARG A 1 194 ? -28.894 2.044 3.131 1.00 67.44 194 ARG A CA 1
ATOM 1506 C C . ARG A 1 194 ? -28.904 0.925 2.088 1.00 67.44 194 ARG A C 1
ATOM 1508 O O . ARG A 1 194 ? -28.662 1.210 0.918 1.00 67.44 194 ARG A O 1
ATOM 1515 N N . SER A 1 195 ? -29.137 -0.303 2.552 1.00 60.81 195 SER A N 1
ATOM 1516 C CA . SER A 1 195 ? -29.355 -1.512 1.742 1.00 60.81 195 SER A CA 1
ATOM 1517 C C . SER A 1 195 ? -30.504 -1.358 0.757 1.00 60.81 195 SER A C 1
ATOM 1519 O O . SER A 1 195 ? -31.540 -0.801 1.199 1.00 60.81 195 SER A O 1
#

Mean predicted aligned error: 10.05 Å

pLDDT: mean 84.07, std 18.99, range [33.06, 98.56]

Secondary structure (DSSP, 8-state):
---------------------------EEEEEEETTTS-TTTHHHHHHHHHS-EEETTEEEEEEEEESS--TTS-GGGEEEPPSSTTHHHHHHHHHPPTT-EEE-S-HHHHHHHHHTT-EEE-TTSPBP-HHHHHHHHHHHHHHHHHHHTT-PPP--TT-PPPHHHHHHHHHHHHHHHHHHHHHHHHHHHSPPP-

Nearest PDB structures (foldseek):
  4jtk-assembly1_C  TM=2.135E-01  e=3.682E-01  Neisseria meningitidis MC58
  3fyo-assembly1_C  TM=2.018E-01  e=7.022E-01  Neisseria meningitidis serogroup B
  4jtj-assembly1_A  TM=2.081E-01  e=1.034E+00  Neisseria meningitidis MC58
  4z1b-assembly1_A  TM=2.419E-01  e=1.850E+00  Helicobacter pylori 26695
  4jtk-assembly1_B  TM=2.103E-01  e=2.105E+00  Neisseria meningitidis MC58

Radius of gyration: 26.02 Å; Cα contacts (8 Å, |Δi|>4): 246; chains: 1; bounding box: 62×37×109 Å

Solvent-accessible surface area (backbone atoms only — not comparable to full-atom values): 11541 Å² total; per-residue (Å²): 135,79,89,82,83,88,82,90,78,90,76,80,81,73,80,75,81,84,75,79,75,76,78,68,75,71,52,72,38,46,36,40,29,40,49,77,66,51,59,79,83,56,46,64,60,53,50,54,50,47,72,46,84,45,69,52,98,73,31,36,54,46,45,39,34,28,18,41,60,91,56,86,89,52,58,66,96,37,46,45,76,43,68,74,52,91,62,36,36,55,53,51,49,65,72,69,59,46,72,41,15,35,34,39,42,74,51,62,72,58,39,51,57,34,44,77,56,48,25,47,24,24,36,90,52,27,53,67,61,43,80,75,60,42,55,56,51,49,53,54,50,53,53,51,49,51,29,47,78,68,72,67,43,73,78,75,73,91,68,83,69,85,52,81,64,34,61,54,38,24,53,54,32,52,52,52,50,49,56,54,26,48,57,48,48,50,48,43,72,77,52,62,81,85,128

Foldseek 3Di:
DDDDDDDDDDDDPDDDPPPPPPPPPFAEAEEEEAPQAADPVLVVVLLVVQVDFDDDPRYTYHYAYEYCDDDPVRDPVRYDHFPRDDCRSLVVCLVPHAALHEYEHPDLVSLVSCVVRNYWYDYLQLRTDDPVVSVVVVVVVVVQVVCVVVVNHDPDPPDPDDDPVSSVSNVVSVVVSNVVSVVVSVVCVVPPDDD